Protein AF-A0A966DD20-F1 (afdb_monomer_lite)

Structure (mmCIF, N/CA/C/O backbone):
data_AF-A0A966DD20-F1
#
_entry.id   AF-A0A966DD20-F1
#
loop_
_atom_site.group_PDB
_atom_site.id
_atom_site.type_symbol
_atom_site.label_atom_id
_atom_site.label_alt_id
_atom_site.label_comp_id
_atom_site.label_asym_id
_atom_site.label_entity_id
_atom_site.label_seq_id
_atom_site.pdbx_PDB_ins_code
_atom_site.Cartn_x
_atom_site.Cartn_y
_atom_site.Cartn_z
_atom_site.occupancy
_atom_site.B_iso_or_equiv
_atom_site.auth_seq_id
_atom_site.auth_comp_id
_atom_site.auth_asym_id
_atom_site.auth_atom_id
_atom_site.pdbx_PDB_model_num
ATOM 1 N N . ASN A 1 1 ? 18.182 5.811 -1.243 1.00 36.06 1 ASN A N 1
ATOM 2 C CA . ASN A 1 1 ? 18.368 6.035 -2.691 1.00 36.06 1 ASN A CA 1
ATOM 3 C C . ASN A 1 1 ? 19.378 5.045 -3.233 1.00 36.06 1 ASN A C 1
ATOM 5 O O . ASN A 1 1 ? 20.561 5.340 -3.233 1.00 36.06 1 ASN A O 1
ATOM 9 N N . VAL A 1 2 ? 18.918 3.865 -3.652 1.00 40.56 2 VAL A N 1
ATOM 10 C CA . VAL A 1 2 ? 19.709 2.969 -4.505 1.00 40.56 2 VAL A CA 1
ATOM 11 C C . VAL A 1 2 ? 19.205 3.210 -5.921 1.00 40.56 2 VAL A C 1
ATOM 13 O O . VAL A 1 2 ? 18.285 2.556 -6.394 1.00 40.56 2 VAL A O 1
ATOM 16 N N . THR A 1 3 ? 19.716 4.255 -6.558 1.00 43.94 3 THR A N 1
ATOM 17 C CA . THR A 1 3 ? 19.565 4.425 -8.002 1.00 43.94 3 THR A CA 1
ATOM 18 C C . THR A 1 3 ? 20.611 3.534 -8.652 1.00 43.94 3 THR A C 1
ATOM 20 O O . THR A 1 3 ? 21.783 3.904 -8.696 1.00 43.94 3 THR A O 1
ATOM 23 N N . VAL A 1 4 ? 20.195 2.357 -9.124 1.00 48.97 4 VAL A N 1
ATOM 24 C CA . VAL A 1 4 ? 21.002 1.492 -9.996 1.00 48.97 4 VAL A CA 1
ATOM 25 C C . VAL A 1 4 ? 21.105 2.194 -11.350 1.00 48.97 4 VAL A C 1
ATOM 27 O O . VAL A 1 4 ? 20.378 1.892 -12.283 1.00 48.97 4 VAL A O 1
ATOM 30 N N . ASN A 1 5 ? 21.951 3.219 -11.424 1.00 53.22 5 ASN A N 1
ATOM 31 C CA . ASN A 1 5 ? 22.256 3.933 -12.667 1.00 53.22 5 ASN A CA 1
ATOM 32 C C . ASN A 1 5 ? 23.522 3.363 -13.334 1.00 53.22 5 ASN A C 1
ATOM 34 O O . ASN A 1 5 ? 24.033 3.905 -14.306 1.00 53.22 5 ASN A O 1
ATOM 38 N N . LYS A 1 6 ? 24.060 2.271 -12.773 1.00 53.72 6 LYS A N 1
ATOM 39 C CA . LYS A 1 6 ? 25.211 1.534 -13.283 1.00 53.72 6 LYS A CA 1
ATOM 40 C C . LYS A 1 6 ? 24.885 0.049 -13.275 1.00 53.72 6 LYS A C 1
ATOM 42 O O . LYS A 1 6 ? 25.165 -0.667 -12.322 1.00 53.72 6 LYS A O 1
ATOM 47 N N . SER A 1 7 ? 24.302 -0.387 -14.376 1.00 54.34 7 SER A N 1
ATOM 48 C CA . SER A 1 7 ? 24.312 -1.739 -14.931 1.00 54.34 7 SER A CA 1
ATOM 49 C C . SER A 1 7 ? 25.427 -2.691 -14.435 1.00 54.34 7 SER A C 1
ATOM 51 O O . SER A 1 7 ? 25.167 -3.843 -14.107 1.00 54.34 7 SER A O 1
ATOM 53 N N . HIS A 1 8 ? 26.664 -2.203 -14.297 1.00 55.75 8 HIS A N 1
ATOM 54 C CA . HIS A 1 8 ? 27.831 -2.986 -13.867 1.00 55.75 8 HIS A CA 1
ATOM 55 C C . HIS A 1 8 ? 27.872 -3.316 -12.353 1.00 55.75 8 HIS A C 1
ATOM 57 O O . HIS A 1 8 ? 28.684 -4.126 -11.908 1.00 55.75 8 HIS A O 1
ATOM 63 N N . GLU A 1 9 ? 27.021 -2.708 -11.522 1.00 63.50 9 GLU A N 1
ATOM 64 C CA . GLU A 1 9 ? 27.008 -2.937 -10.066 1.00 63.50 9 GLU A CA 1
ATOM 65 C C . GLU A 1 9 ? 26.018 -4.029 -9.634 1.00 63.50 9 GLU A C 1
ATOM 67 O O . GLU A 1 9 ? 26.025 -4.429 -8.471 1.00 63.50 9 GLU A O 1
ATOM 72 N N . ILE A 1 10 ? 25.206 -4.562 -10.558 1.00 59.91 10 ILE A N 1
ATOM 73 C CA . ILE A 1 10 ? 24.206 -5.608 -10.278 1.00 59.91 10 ILE A CA 1
ATOM 74 C C . ILE A 1 10 ? 24.871 -6.824 -9.618 1.00 59.91 10 ILE A C 1
ATOM 76 O O . ILE A 1 10 ? 24.367 -7.318 -8.612 1.00 59.91 10 ILE A O 1
ATOM 80 N N . SER A 1 11 ? 26.063 -7.207 -10.096 1.00 60.91 11 SER A N 1
ATOM 81 C CA . SER A 1 11 ? 26.890 -8.283 -9.531 1.00 60.91 11 SER A CA 1
ATOM 82 C C . SER A 1 11 ? 27.200 -8.105 -8.040 1.00 60.91 11 SER A C 1
ATOM 84 O O . SER A 1 11 ? 27.300 -9.097 -7.324 1.00 60.91 11 SER A O 1
ATOM 86 N N . ASN A 1 12 ? 27.353 -6.867 -7.560 1.00 66.06 12 ASN A N 1
ATOM 87 C CA . ASN A 1 12 ? 27.713 -6.583 -6.166 1.00 66.06 12 ASN A CA 1
ATOM 88 C C . ASN A 1 12 ? 26.508 -6.670 -5.217 1.00 66.06 12 ASN A C 1
ATOM 90 O O . ASN A 1 12 ? 26.690 -6.820 -4.010 1.00 66.06 12 ASN A O 1
ATOM 94 N N . PHE A 1 13 ? 25.285 -6.575 -5.750 1.00 69.00 13 PHE A N 1
ATOM 95 C CA . PHE A 1 13 ? 24.040 -6.622 -4.976 1.00 69.00 13 PHE A CA 1
ATOM 96 C C . PHE A 1 13 ? 23.303 -7.964 -5.094 1.00 69.00 13 PHE A C 1
ATOM 98 O O . PHE A 1 13 ? 22.402 -8.242 -4.301 1.00 69.00 13 PHE A O 1
ATOM 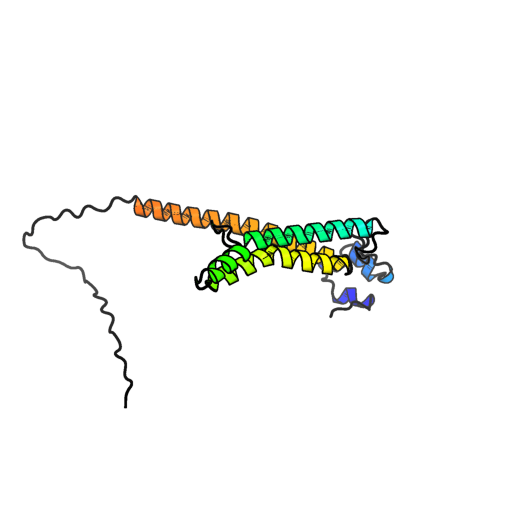105 N N . THR A 1 14 ? 23.679 -8.821 -6.047 1.00 67.81 14 THR A N 1
ATOM 106 C CA . THR A 1 14 ? 23.170 -10.194 -6.141 1.00 67.81 14 THR A CA 1
ATOM 107 C C . THR A 1 14 ? 23.902 -11.143 -5.201 1.00 67.81 14 THR A C 1
ATOM 109 O O . THR A 1 14 ? 25.108 -11.346 -5.306 1.00 67.81 14 THR A O 1
ATOM 112 N N . TYR A 1 15 ? 23.148 -11.820 -4.334 1.00 70.94 15 TYR A N 1
ATOM 113 C CA . TYR A 1 15 ? 23.639 -13.001 -3.622 1.00 70.94 15 TYR A CA 1
ATOM 114 C C . TYR A 1 15 ? 24.037 -14.101 -4.617 1.00 70.94 15 TYR A C 1
ATOM 116 O O . TYR A 1 15 ? 23.389 -14.249 -5.652 1.00 70.94 15 TYR A O 1
ATOM 124 N N . SER A 1 16 ? 25.045 -14.918 -4.291 1.00 69.38 16 SER A N 1
ATOM 125 C CA . SER A 1 16 ? 25.590 -15.942 -5.205 1.00 69.38 16 SER A CA 1
ATOM 126 C C . SER A 1 16 ? 24.526 -16.901 -5.757 1.00 69.38 16 SER A C 1
ATOM 128 O O . SER A 1 16 ? 24.546 -17.254 -6.931 1.00 69.38 16 SER A O 1
ATOM 130 N N . ILE A 1 17 ? 23.543 -17.266 -4.932 1.00 72.62 17 ILE A N 1
ATOM 131 C CA . ILE A 1 17 ? 22.415 -18.126 -5.315 1.00 72.62 17 ILE A CA 1
ATOM 132 C C . ILE A 1 17 ? 21.508 -17.424 -6.336 1.00 72.62 17 ILE A C 1
ATOM 134 O O . ILE A 1 17 ? 21.018 -18.052 -7.269 1.00 72.62 17 ILE A O 1
ATOM 138 N N . VAL A 1 18 ? 21.306 -16.115 -6.176 1.00 70.25 18 VAL A N 1
ATOM 139 C CA . VAL A 1 18 ? 20.445 -15.314 -7.052 1.00 70.25 18 VAL A CA 1
ATOM 140 C C . VAL A 1 18 ? 21.160 -14.970 -8.362 1.00 70.25 18 VAL A C 1
ATOM 142 O O . VAL A 1 18 ? 20.529 -14.970 -9.411 1.00 70.25 18 VAL A O 1
ATOM 145 N N . GLY A 1 19 ? 22.477 -14.748 -8.326 1.00 66.62 19 GLY A N 1
ATOM 146 C CA . GLY A 1 19 ? 23.297 -14.482 -9.515 1.00 66.62 19 GLY A CA 1
ATOM 147 C C . GLY A 1 19 ? 23.421 -15.674 -10.473 1.00 66.62 19 GLY A C 1
ATOM 148 O O . GLY A 1 19 ? 23.568 -15.476 -11.675 1.00 66.62 19 GLY A O 1
ATOM 149 N N . ASN A 1 20 ? 23.303 -16.905 -9.960 1.00 68.00 20 ASN A N 1
ATOM 150 C CA . ASN A 1 20 ? 23.370 -18.136 -10.757 1.00 68.00 20 ASN A CA 1
ATOM 151 C C . ASN A 1 20 ? 22.052 -18.502 -11.466 1.00 68.00 20 ASN A C 1
ATOM 153 O O . ASN A 1 20 ? 22.025 -19.445 -12.256 1.00 68.00 20 ASN A O 1
ATOM 157 N N . LEU A 1 21 ? 20.950 -17.791 -11.204 1.00 76.25 21 LEU A N 1
ATOM 158 C CA . LEU A 1 21 ? 19.725 -17.951 -11.989 1.00 76.25 21 LEU A CA 1
ATOM 159 C C . LEU A 1 21 ? 19.996 -17.504 -13.428 1.00 76.25 21 LEU A C 1
ATOM 161 O O . LEU A 1 21 ? 20.474 -16.390 -13.638 1.00 76.25 21 LEU A O 1
ATOM 165 N N . SER A 1 22 ? 19.639 -18.331 -14.417 1.00 67.31 22 SER A N 1
ATOM 166 C CA . SER A 1 22 ? 19.931 -18.075 -15.840 1.00 67.31 22 SER A CA 1
ATOM 167 C C . SER A 1 22 ? 19.525 -16.669 -16.283 1.00 67.31 22 SER A C 1
ATOM 169 O O . SER A 1 22 ? 20.311 -15.961 -16.901 1.00 67.31 22 SER A O 1
ATOM 171 N N . ARG A 1 23 ? 18.344 -16.205 -15.855 1.00 67.06 23 ARG A N 1
ATOM 172 C CA . ARG A 1 23 ? 17.846 -14.869 -16.196 1.00 67.06 23 ARG A CA 1
ATOM 173 C C . ARG A 1 23 ? 18.661 -13.732 -15.574 1.00 67.06 23 ARG A C 1
ATOM 175 O O . ARG A 1 23 ? 18.770 -12.673 -16.172 1.00 67.06 23 ARG A O 1
ATOM 182 N N . VAL A 1 24 ? 19.205 -13.933 -14.376 1.00 65.38 24 VAL A N 1
ATOM 183 C CA . VAL A 1 24 ? 19.992 -12.923 -13.652 1.00 65.38 24 VAL A CA 1
ATOM 184 C C . VAL A 1 24 ? 21.423 -12.885 -14.184 1.00 65.38 24 VAL A C 1
ATOM 186 O O . VAL A 1 24 ? 21.963 -11.802 -14.382 1.00 65.38 24 VAL A O 1
ATOM 189 N N . SER A 1 25 ? 22.006 -14.046 -14.495 1.00 64.31 25 SER A N 1
ATOM 190 C CA . SER A 1 25 ? 23.327 -14.147 -15.124 1.00 64.31 25 SER A CA 1
ATOM 191 C C . SER A 1 25 ? 23.363 -13.478 -16.504 1.00 64.31 25 SER A C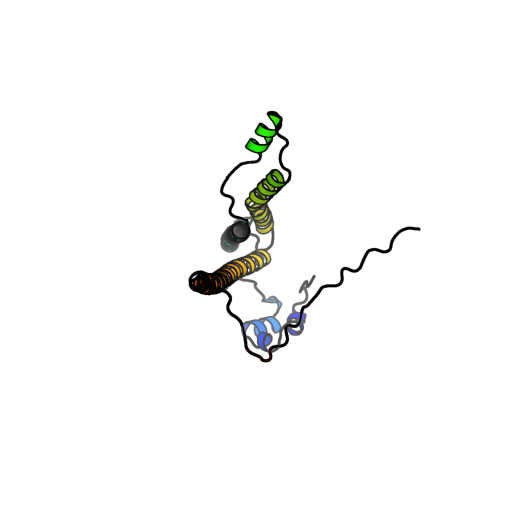 1
ATOM 193 O O . SER A 1 25 ? 24.308 -12.751 -16.798 1.00 64.31 25 SER A O 1
ATOM 195 N N . GLU A 1 26 ? 22.308 -13.639 -17.312 1.00 68.19 26 GLU A N 1
ATOM 196 C CA . GLU A 1 26 ? 22.151 -12.942 -18.600 1.00 68.19 26 GLU A CA 1
ATOM 197 C C . GLU A 1 26 ? 22.129 -11.414 -18.441 1.00 68.19 26 GLU A C 1
ATOM 199 O O . GLU A 1 26 ? 22.773 -10.708 -19.211 1.00 68.19 26 GLU A O 1
ATOM 204 N N . ILE A 1 27 ? 21.444 -10.899 -17.415 1.00 68.06 27 ILE A N 1
ATOM 205 C CA . ILE A 1 27 ? 21.372 -9.456 -17.127 1.00 68.06 27 ILE A CA 1
ATOM 206 C C . ILE A 1 27 ? 22.708 -8.928 -16.581 1.00 68.06 27 ILE A C 1
ATOM 208 O O . ILE A 1 27 ? 23.084 -7.797 -16.868 1.00 68.06 27 ILE A O 1
ATOM 212 N N . ILE A 1 28 ? 23.451 -9.731 -15.812 1.00 66.69 28 ILE A N 1
ATOM 213 C CA . ILE A 1 28 ? 24.803 -9.367 -15.351 1.00 66.69 28 ILE A CA 1
ATOM 214 C C . ILE A 1 28 ? 25.773 -9.274 -16.541 1.00 66.69 28 ILE A C 1
ATOM 216 O O . ILE A 1 28 ? 26.659 -8.423 -16.536 1.00 66.69 28 ILE A O 1
ATOM 220 N N . GLN A 1 29 ? 25.601 -10.129 -17.555 1.00 69.25 29 GLN A N 1
ATOM 221 C CA . GLN A 1 29 ? 26.434 -10.145 -18.761 1.00 69.25 29 GLN A CA 1
ATOM 222 C C . GLN A 1 29 ? 26.056 -9.038 -19.757 1.00 69.25 29 GLN A C 1
ATOM 224 O O . GLN A 1 29 ? 26.954 -8.397 -20.295 1.00 69.25 29 GLN A O 1
ATOM 229 N N . ASN A 1 30 ? 24.758 -8.772 -19.951 1.00 69.12 30 ASN A N 1
ATOM 230 C CA . ASN A 1 30 ? 24.231 -7.711 -20.818 1.00 69.12 30 ASN A CA 1
ATOM 231 C C . ASN A 1 30 ? 23.207 -6.844 -20.064 1.00 69.12 30 ASN A C 1
ATOM 233 O O . ASN A 1 30 ? 21.994 -7.039 -20.189 1.00 69.12 30 ASN A O 1
ATOM 237 N N . PRO A 1 31 ? 23.671 -5.858 -19.285 1.00 62.44 31 PRO A N 1
ATOM 238 C CA . PRO A 1 31 ? 22.784 -5.064 -18.442 1.00 62.44 31 PRO A CA 1
ATOM 239 C C . PRO A 1 31 ? 21.815 -4.149 -19.201 1.00 62.44 31 PRO A C 1
ATOM 241 O O . PRO A 1 31 ? 20.730 -3.854 -18.701 1.00 62.44 31 PRO A O 1
ATOM 244 N N . ASP A 1 32 ? 22.195 -3.706 -20.402 1.00 64.06 32 ASP A N 1
ATOM 245 C CA . ASP A 1 32 ? 21.398 -2.779 -21.218 1.00 64.06 32 ASP A CA 1
ATOM 246 C C . ASP A 1 32 ? 20.148 -3.445 -21.826 1.00 64.06 32 ASP A C 1
ATOM 248 O O . ASP A 1 32 ? 19.221 -2.759 -22.250 1.00 64.06 32 ASP A O 1
ATOM 252 N N . ASP A 1 33 ? 20.073 -4.781 -21.800 1.00 64.94 33 ASP A N 1
ATOM 253 C CA . ASP A 1 33 ? 18.914 -5.560 -22.254 1.00 64.94 33 ASP A CA 1
ATOM 254 C C . ASP A 1 33 ? 17.858 -5.780 -21.154 1.00 64.94 33 ASP A C 1
ATOM 256 O O . ASP A 1 33 ? 16.855 -6.482 -21.358 1.00 64.94 33 ASP A O 1
ATOM 260 N N . PHE A 1 34 ? 18.040 -5.186 -19.967 1.00 65.62 34 PHE A N 1
ATOM 261 C CA . PHE A 1 34 ? 17.076 -5.320 -18.882 1.00 65.62 34 PHE A CA 1
ATOM 262 C C . PHE A 1 34 ? 15.763 -4.591 -19.194 1.00 65.62 34 PHE A C 1
ATOM 264 O O . PHE A 1 34 ? 15.615 -3.385 -19.010 1.00 65.62 34 PHE A O 1
ATOM 271 N N . LYS A 1 35 ? 14.764 -5.368 -19.612 1.00 69.50 35 LYS A N 1
ATOM 272 C CA . LYS A 1 35 ? 13.385 -4.913 -19.802 1.00 69.50 35 LYS A CA 1
ATOM 273 C C . LYS A 1 35 ? 12.554 -5.341 -18.589 1.00 69.50 35 LYS A C 1
ATOM 275 O O . LYS A 1 35 ? 12.273 -6.536 -18.461 1.00 69.50 35 LYS A O 1
ATOM 280 N N . PRO A 1 36 ? 12.139 -4.423 -17.695 1.00 69.00 36 PRO A N 1
ATOM 281 C CA . PRO A 1 36 ? 11.341 -4.752 -16.513 1.00 69.00 36 PRO A CA 1
ATOM 282 C C . PRO A 1 36 ? 9.888 -5.040 -16.917 1.00 69.00 36 PRO A C 1
ATOM 284 O O . PRO A 1 36 ? 8.976 -4.257 -16.674 1.00 69.00 36 PRO A O 1
ATOM 287 N N . HIS A 1 37 ? 9.674 -6.171 -17.583 1.00 79.62 37 HIS A N 1
ATOM 288 C CA . HIS A 1 37 ? 8.354 -6.642 -17.975 1.00 79.62 37 HIS A CA 1
ATOM 289 C C . HIS A 1 37 ? 7.846 -7.663 -16.957 1.00 79.62 37 HIS A C 1
ATOM 291 O O . HIS A 1 37 ? 8.469 -8.696 -16.711 1.00 79.62 37 HIS A O 1
ATOM 297 N N . LEU A 1 38 ? 6.675 -7.404 -16.394 1.00 74.38 38 LEU A N 1
ATOM 298 C CA . LEU A 1 38 ? 5.919 -8.362 -15.611 1.00 74.38 38 LEU A CA 1
ATOM 299 C C . LEU A 1 38 ? 5.424 -9.484 -16.535 1.00 74.38 38 LEU A C 1
ATOM 301 O O . LEU A 1 38 ? 4.725 -9.239 -17.521 1.00 74.38 38 LEU A O 1
ATOM 305 N N . PHE A 1 39 ? 5.842 -10.715 -16.225 1.00 75.38 39 PHE A N 1
ATOM 306 C CA . PHE A 1 39 ? 5.572 -11.931 -17.005 1.00 75.38 39 PHE A CA 1
ATOM 307 C C . PHE A 1 39 ? 5.945 -11.834 -18.500 1.00 75.38 39 PHE A C 1
ATOM 309 O O . PHE A 1 39 ? 5.428 -12.593 -19.312 1.00 75.38 39 PHE A O 1
ATOM 316 N N . GLY A 1 40 ? 6.829 -10.900 -18.873 1.00 70.56 40 GLY A N 1
ATOM 317 C CA . GLY A 1 40 ? 7.226 -10.653 -20.265 1.00 70.56 40 GLY A CA 1
ATOM 318 C C . GLY A 1 40 ? 6.223 -9.853 -21.108 1.00 70.56 40 GLY A C 1
ATOM 319 O O . GLY A 1 40 ? 6.522 -9.574 -22.263 1.00 70.56 40 GLY A O 1
ATOM 320 N N . ILE A 1 41 ? 5.069 -9.464 -20.551 1.00 73.88 41 ILE A N 1
ATOM 321 C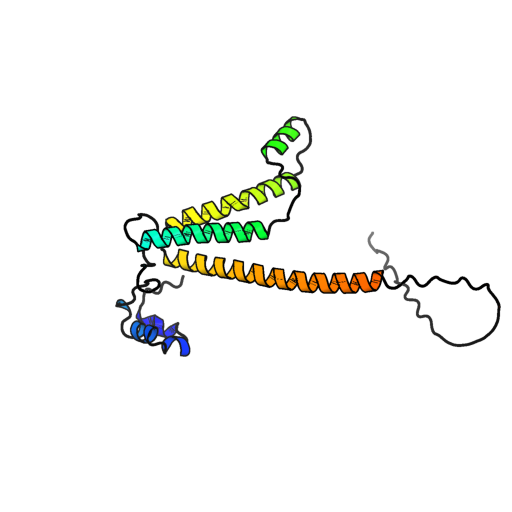 CA . ILE A 1 41 ? 3.956 -8.855 -21.307 1.00 73.88 41 ILE A CA 1
ATOM 322 C C . ILE A 1 41 ? 3.689 -7.406 -20.872 1.00 73.88 41 ILE A C 1
ATOM 324 O O . ILE A 1 41 ? 3.302 -6.580 -21.691 1.00 73.88 41 ILE A O 1
ATOM 328 N N . VAL A 1 42 ? 3.884 -7.085 -19.590 1.00 77.88 42 VAL A N 1
ATOM 329 C CA . VAL A 1 42 ? 3.475 -5.794 -19.010 1.00 77.88 42 VAL A CA 1
ATOM 330 C C . VAL A 1 42 ? 4.702 -4.992 -18.597 1.00 77.88 42 VAL A C 1
ATOM 332 O O . VAL A 1 42 ? 5.390 -5.377 -17.660 1.00 77.88 42 VAL A O 1
ATOM 335 N N . ASP A 1 43 ? 4.978 -3.870 -19.258 1.00 79.12 43 ASP A N 1
ATOM 336 C CA . ASP A 1 43 ? 6.107 -2.998 -18.905 1.00 79.12 43 ASP A CA 1
ATOM 337 C C . ASP A 1 43 ? 5.839 -2.257 -17.586 1.00 79.12 43 ASP A C 1
ATOM 339 O O . ASP A 1 43 ? 4.893 -1.474 -17.461 1.00 79.12 43 ASP A O 1
ATOM 343 N N . LEU A 1 44 ? 6.683 -2.513 -16.588 1.00 78.44 44 LEU A N 1
ATOM 344 C CA . LEU A 1 44 ? 6.616 -1.903 -15.262 1.00 78.44 44 LEU A CA 1
ATOM 345 C C . LEU A 1 44 ? 7.272 -0.511 -15.224 1.00 78.44 44 LEU A C 1
ATOM 347 O O . LEU A 1 44 ? 7.114 0.209 -14.235 1.00 78.44 44 LEU A O 1
ATOM 351 N N . THR A 1 45 ? 7.992 -0.107 -16.271 1.00 80.12 45 THR A N 1
ATOM 352 C CA . THR A 1 45 ? 8.531 1.258 -16.422 1.00 80.12 45 THR A CA 1
ATOM 353 C C . THR A 1 45 ? 7.443 2.248 -16.821 1.00 80.12 45 THR A C 1
ATOM 355 O O . THR A 1 45 ? 7.590 3.449 -16.615 1.00 80.12 45 THR A O 1
ATOM 358 N N . SER A 1 46 ? 6.329 1.766 -17.369 1.00 77.50 46 SER A N 1
ATOM 359 C CA . SER A 1 46 ? 5.208 2.616 -17.758 1.00 77.50 46 SER A CA 1
ATOM 360 C C . SER A 1 46 ? 4.404 3.091 -16.548 1.00 77.50 46 SER A C 1
ATOM 362 O O . SER A 1 46 ? 4.482 2.544 -15.445 1.00 77.50 46 SER A O 1
ATOM 364 N N . LYS A 1 47 ? 3.618 4.149 -16.752 1.00 82.50 47 LYS A N 1
ATOM 365 C CA . LYS A 1 47 ? 2.650 4.664 -15.775 1.00 82.50 47 LYS A CA 1
ATOM 366 C C . LYS A 1 47 ? 1.248 4.158 -16.112 1.00 82.50 47 LYS A C 1
ATOM 368 O O . LYS A 1 47 ? 0.979 3.765 -17.249 1.00 82.50 47 LYS A O 1
ATOM 373 N N . ALA A 1 48 ? 0.346 4.194 -15.133 1.00 76.25 48 ALA A N 1
ATOM 374 C CA . ALA A 1 48 ? -1.053 3.831 -15.361 1.00 76.25 48 ALA A CA 1
ATOM 375 C C . ALA A 1 48 ? -1.798 4.893 -16.190 1.00 76.25 48 ALA A C 1
ATOM 377 O O . ALA A 1 48 ? -2.695 4.548 -16.951 1.00 76.25 48 ALA A O 1
ATOM 378 N N . ILE A 1 49 ? -1.405 6.169 -16.083 1.00 80.38 49 ILE A N 1
ATOM 379 C CA . ILE A 1 49 ? -1.876 7.252 -16.958 1.00 80.38 49 ILE A CA 1
ATOM 380 C C . ILE A 1 49 ? -0.686 7.856 -17.720 1.00 80.38 49 ILE A C 1
ATOM 382 O O . ILE A 1 49 ? 0.338 8.153 -17.095 1.00 80.38 49 ILE A O 1
ATOM 386 N N . PRO A 1 50 ? -0.816 8.098 -19.039 1.00 75.94 50 PRO A N 1
ATOM 387 C CA . PRO A 1 50 ? -2.005 7.882 -19.878 1.00 75.94 50 PRO A CA 1
ATOM 388 C C . PRO A 1 50 ? -2.238 6.405 -20.254 1.00 75.94 50 PRO A C 1
ATOM 390 O O . PRO A 1 50 ? -1.292 5.646 -20.432 1.00 75.94 50 PRO A O 1
ATOM 393 N N . VAL A 1 51 ? -3.510 6.002 -20.389 1.00 76.75 51 VAL A N 1
ATOM 394 C CA . VAL A 1 51 ? -3.902 4.628 -20.762 1.00 76.75 51 VAL A CA 1
ATOM 395 C C . VAL A 1 51 ? -3.785 4.467 -22.278 1.00 76.75 51 VAL A C 1
ATOM 397 O O . VAL A 1 51 ? -4.755 4.659 -23.007 1.00 76.75 51 VAL A O 1
ATOM 400 N N . GLN A 1 52 ? -2.572 4.198 -22.751 1.00 77.69 52 GLN A N 1
ATOM 401 C CA . GLN A 1 52 ? -2.281 4.031 -24.182 1.00 77.69 52 GLN A CA 1
ATOM 402 C C . GLN A 1 52 ? -1.952 2.573 -24.513 1.00 77.69 52 GLN A C 1
ATOM 404 O O . GLN A 1 52 ? -2.429 2.048 -25.515 1.00 77.69 52 GLN A O 1
ATOM 409 N N . ASP A 1 53 ? -1.232 1.902 -23.612 1.00 82.00 53 ASP A N 1
ATOM 410 C CA . ASP A 1 53 ? -0.759 0.535 -23.805 1.00 82.00 53 ASP A CA 1
ATOM 411 C C . ASP A 1 53 ? -1.496 -0.472 -22.915 1.00 82.00 53 ASP A C 1
ATOM 413 O O . ASP A 1 53 ? -2.008 -0.143 -21.838 1.00 82.00 53 ASP A O 1
ATOM 417 N N . ILE A 1 54 ? -1.462 -1.748 -23.318 1.00 80.81 54 ILE A N 1
ATOM 418 C CA . ILE A 1 54 ? -1.941 -2.883 -22.506 1.00 80.81 54 ILE A CA 1
ATOM 419 C C . ILE A 1 54 ? -1.270 -2.869 -21.123 1.00 80.81 54 ILE A C 1
ATOM 421 O O . ILE A 1 54 ? -1.929 -3.103 -20.109 1.00 80.81 54 ILE A O 1
ATOM 425 N N . SER A 1 55 ? 0.018 -2.512 -21.067 1.00 81.88 55 SER A N 1
ATOM 426 C CA . SER A 1 55 ? 0.771 -2.336 -19.822 1.00 81.88 55 SER A CA 1
ATOM 427 C C . SER A 1 55 ? 0.103 -1.325 -18.886 1.00 81.88 55 SER A C 1
ATOM 429 O O . SER A 1 55 ? -0.125 -1.630 -17.718 1.00 81.88 55 SER A O 1
ATOM 431 N N . SER A 1 56 ? -0.292 -0.153 -19.391 1.00 82.31 56 SER A N 1
ATOM 432 C CA . SER A 1 56 ? -0.958 0.892 -18.601 1.00 82.31 56 SER A CA 1
ATOM 433 C C . SER A 1 56 ? -2.329 0.450 -18.084 1.00 82.31 56 SER A C 1
ATOM 435 O O . SER A 1 56 ? -2.675 0.753 -16.941 1.00 82.31 56 SER A O 1
ATOM 437 N N . VAL A 1 57 ? -3.081 -0.328 -18.874 1.00 85.50 57 VAL A N 1
ATOM 438 C CA . VAL A 1 57 ? -4.364 -0.916 -18.443 1.00 85.50 57 VAL A CA 1
ATOM 439 C C . VAL A 1 57 ? -4.155 -1.892 -17.285 1.00 85.50 57 VAL A C 1
ATOM 441 O O . VAL A 1 57 ? -4.845 -1.802 -16.266 1.00 85.50 57 VAL A O 1
ATOM 444 N N . VAL A 1 58 ? -3.184 -2.802 -17.401 1.00 85.75 58 VAL A N 1
ATOM 445 C CA . VAL A 1 58 ? -2.882 -3.767 -16.332 1.00 85.75 58 VAL A CA 1
ATOM 446 C C . VAL A 1 58 ? -2.388 -3.051 -15.074 1.00 85.75 58 VAL A C 1
ATOM 448 O O . VAL A 1 58 ? -2.824 -3.377 -13.970 1.00 85.75 58 VAL A O 1
ATOM 451 N N . LEU A 1 59 ? -1.544 -2.028 -15.216 1.00 86.25 59 LEU A N 1
ATOM 452 C CA . LEU A 1 59 ? -1.076 -1.217 -14.090 1.00 86.25 59 LEU A CA 1
ATOM 453 C C . LEU A 1 59 ? -2.212 -0.462 -13.391 1.00 86.25 59 LEU A C 1
ATOM 455 O O . LEU A 1 59 ? -2.215 -0.365 -12.163 1.00 86.25 59 LEU A O 1
ATOM 459 N N . MET A 1 60 ? -3.200 0.027 -14.142 1.00 87.38 60 MET A N 1
ATOM 460 C CA . MET A 1 60 ? -4.399 0.639 -13.572 1.00 87.38 60 MET A CA 1
ATOM 461 C C . MET A 1 60 ? -5.209 -0.378 -12.757 1.00 87.38 60 MET A C 1
ATOM 463 O O . MET A 1 60 ? -5.601 -0.080 -11.628 1.00 87.38 60 MET A O 1
ATOM 467 N N . LEU A 1 61 ? -5.401 -1.597 -13.273 1.00 89.69 61 LEU A N 1
ATOM 468 C CA . LEU A 1 61 ? -6.062 -2.675 -12.527 1.00 89.69 61 LEU A CA 1
ATOM 469 C C . LEU A 1 61 ? -5.305 -3.027 -11.239 1.00 89.69 61 LEU A C 1
ATOM 471 O O . LEU A 1 61 ? -5.928 -3.187 -10.191 1.00 89.69 61 LEU A O 1
ATOM 475 N N . ILE A 1 62 ? -3.971 -3.084 -11.290 1.00 88.31 62 ILE A N 1
ATOM 476 C CA . ILE A 1 62 ? -3.120 -3.323 -10.115 1.00 88.31 62 ILE A CA 1
ATOM 477 C C . ILE A 1 62 ? -3.272 -2.198 -9.083 1.00 88.31 62 ILE A C 1
ATOM 479 O O . ILE A 1 62 ? -3.356 -2.473 -7.884 1.00 88.31 62 ILE A O 1
ATOM 483 N N . ALA A 1 63 ? -3.335 -0.937 -9.517 1.00 87.88 63 ALA A N 1
ATOM 484 C CA . ALA A 1 63 ? -3.529 0.201 -8.620 1.00 87.88 63 ALA A CA 1
ATOM 485 C C . ALA A 1 63 ? -4.902 0.144 -7.927 1.00 87.88 63 ALA A C 1
ATOM 487 O O . ALA A 1 63 ? -4.982 0.313 -6.708 1.00 87.88 63 ALA A O 1
ATOM 488 N N . ILE A 1 64 ? -5.966 -0.172 -8.674 1.00 90.44 64 ILE A N 1
ATOM 489 C CA . ILE A 1 64 ? -7.313 -0.371 -8.117 1.00 90.44 64 ILE A CA 1
ATOM 490 C C . ILE A 1 64 ? -7.301 -1.531 -7.115 1.00 90.44 64 ILE A C 1
ATOM 492 O O . ILE A 1 64 ? -7.765 -1.380 -5.985 1.00 90.44 64 ILE A O 1
ATOM 496 N N . ALA A 1 65 ? -6.730 -2.676 -7.493 1.00 90.94 65 ALA A N 1
ATOM 497 C CA . ALA A 1 65 ? -6.657 -3.848 -6.627 1.00 90.94 65 ALA A CA 1
ATOM 498 C C . ALA A 1 65 ? -5.869 -3.558 -5.339 1.00 90.94 65 ALA A C 1
ATOM 500 O O . ALA A 1 65 ? -6.295 -3.949 -4.255 1.00 90.94 65 ALA A O 1
ATOM 501 N N . SER A 1 66 ? -4.768 -2.810 -5.430 1.00 87.94 66 SER A N 1
ATOM 502 C CA . SER A 1 66 ? -3.972 -2.389 -4.270 1.00 87.94 66 SER A CA 1
ATOM 503 C C . SER A 1 66 ? -4.770 -1.512 -3.312 1.00 87.94 66 SER A C 1
ATOM 505 O O . SER A 1 66 ? -4.734 -1.734 -2.102 1.00 87.94 66 SER A O 1
ATOM 507 N N . ALA A 1 67 ? -5.516 -0.541 -3.843 1.00 88.50 67 ALA A N 1
ATOM 508 C CA . ALA A 1 67 ? -6.371 0.325 -3.041 1.00 88.50 67 ALA A CA 1
ATOM 509 C C . ALA A 1 67 ? -7.488 -0.471 -2.346 1.00 88.50 67 ALA A C 1
ATOM 511 O O . ALA A 1 67 ? -7.768 -0.239 -1.171 1.00 88.50 67 ALA A O 1
ATOM 512 N N . LEU A 1 68 ? -8.077 -1.459 -3.029 1.00 90.81 68 LEU A N 1
ATOM 513 C CA . LEU A 1 68 ? -9.078 -2.354 -2.442 1.00 90.81 68 LEU A CA 1
ATOM 514 C C . LEU A 1 68 ? -8.494 -3.247 -1.342 1.00 90.81 68 LEU A C 1
ATOM 516 O O . LEU A 1 68 ? -9.112 -3.391 -0.287 1.00 90.81 68 LEU A O 1
ATOM 520 N N . LEU A 1 69 ? -7.304 -3.816 -1.554 1.00 89.19 69 LEU A N 1
ATOM 521 C CA . LEU A 1 69 ? -6.607 -4.610 -0.538 1.00 89.19 69 LEU A CA 1
ATOM 522 C C . LEU A 1 69 ? -6.285 -3.755 0.694 1.00 89.19 69 LEU A C 1
ATOM 524 O O . LEU A 1 69 ? -6.560 -4.177 1.813 1.00 89.19 69 LEU A O 1
ATOM 528 N N . MET A 1 70 ? -5.785 -2.535 0.493 1.00 87.88 70 MET A N 1
ATOM 529 C CA . MET A 1 70 ? -5.508 -1.584 1.573 1.00 87.88 70 MET A CA 1
ATOM 530 C C . MET A 1 70 ? -6.780 -1.180 2.326 1.00 87.88 70 MET A C 1
ATOM 532 O O . MET A 1 70 ? -6.803 -1.121 3.555 1.00 87.88 70 MET A O 1
ATOM 536 N N . TRP A 1 71 ? -7.869 -0.919 1.603 1.00 89.56 71 TRP A N 1
ATOM 537 C CA . TRP A 1 71 ? -9.167 -0.655 2.218 1.00 89.56 71 TRP A CA 1
ATOM 538 C C . TRP A 1 71 ? -9.623 -1.841 3.076 1.00 89.56 71 TRP A C 1
ATOM 540 O O . TRP A 1 71 ? -10.091 -1.654 4.200 1.00 89.56 71 TRP A O 1
ATOM 550 N N . TYR A 1 72 ? -9.436 -3.066 2.579 1.00 89.19 72 TYR A N 1
ATOM 551 C CA . TYR A 1 72 ? -9.796 -4.291 3.284 1.00 89.19 72 TYR A CA 1
ATOM 552 C C . TYR A 1 72 ? -8.959 -4.524 4.553 1.00 89.19 72 TYR A C 1
ATOM 554 O O . TYR A 1 72 ? -9.522 -4.865 5.597 1.00 89.19 72 TYR A O 1
ATOM 562 N N . THR A 1 73 ? -7.641 -4.312 4.512 1.00 85.31 73 THR A N 1
ATOM 563 C CA . THR A 1 73 ? -6.781 -4.418 5.707 1.00 85.31 73 THR A CA 1
ATOM 564 C C . THR A 1 73 ? -7.121 -3.340 6.729 1.00 85.31 73 THR A C 1
ATOM 566 O O . THR A 1 73 ? -7.293 -3.647 7.908 1.00 85.31 73 THR A O 1
ATOM 569 N N . THR A 1 74 ? -7.315 -2.096 6.284 1.00 84.94 74 THR A N 1
ATOM 570 C CA . THR A 1 74 ? -7.663 -0.976 7.171 1.00 84.94 74 THR A CA 1
ATOM 571 C C . THR A 1 74 ? -9.009 -1.224 7.854 1.00 84.94 74 THR A C 1
ATOM 573 O O . THR A 1 74 ? -9.132 -1.067 9.067 1.00 84.94 74 THR A O 1
ATOM 576 N N . LYS A 1 75 ? -10.009 -1.712 7.108 1.00 84.25 75 LYS A N 1
ATOM 577 C CA . LYS A 1 75 ? -11.328 -2.047 7.659 1.00 84.25 75 LYS A CA 1
ATOM 578 C C . LYS A 1 75 ? -11.274 -3.184 8.684 1.00 84.25 75 LYS A C 1
ATOM 580 O O . LYS A 1 75 ? -12.021 -3.138 9.655 1.00 84.25 75 LYS A O 1
ATOM 585 N N . GLN A 1 76 ? -10.411 -4.184 8.493 1.00 82.25 76 GLN A N 1
ATOM 586 C CA . GLN A 1 76 ? -10.238 -5.274 9.464 1.00 82.25 76 GLN A CA 1
ATOM 587 C C . GLN A 1 76 ? -9.579 -4.824 10.772 1.00 82.25 76 GLN A C 1
ATOM 589 O O . GLN A 1 76 ? -9.862 -5.403 11.814 1.00 82.25 76 GLN A O 1
ATOM 594 N N . GLN A 1 77 ? -8.709 -3.812 10.734 1.00 79.81 77 GLN A N 1
ATOM 595 C CA . GLN A 1 77 ? -8.030 -3.307 11.933 1.00 79.81 77 GLN A CA 1
ATOM 596 C C . GLN A 1 77 ? -8.929 -2.421 12.803 1.00 79.81 77 GLN A C 1
ATOM 598 O O . GLN A 1 77 ? -8.577 -2.122 13.943 1.00 79.81 77 GLN A O 1
ATOM 603 N N . GLN A 1 78 ? -10.082 -1.985 12.288 1.00 79.75 78 GLN A N 1
ATOM 604 C CA . GLN A 1 78 ? -10.967 -1.108 13.037 1.00 79.75 78 GLN A CA 1
ATOM 605 C C . GLN A 1 78 ? -11.888 -1.866 13.999 1.00 79.75 78 GLN A C 1
ATOM 607 O O . GLN A 1 78 ? -12.442 -2.910 13.642 1.00 79.75 78 GLN A O 1
ATOM 612 N N . PRO A 1 79 ? -12.124 -1.316 15.204 1.00 72.75 79 PRO A N 1
ATOM 613 C CA . PRO A 1 79 ? -13.089 -1.880 16.134 1.00 72.75 79 PRO A CA 1
ATOM 614 C C . PRO A 1 79 ? -14.496 -1.873 15.520 1.00 72.75 79 PRO A C 1
ATOM 616 O O . PRO A 1 79 ? -14.960 -0.861 14.988 1.00 72.75 79 PRO A O 1
ATOM 619 N N . LYS A 1 80 ? -15.192 -3.013 15.608 1.00 66.38 80 LYS A N 1
ATOM 620 C CA . LYS A 1 80 ? -16.596 -3.140 15.195 1.00 66.38 80 LYS A CA 1
ATOM 621 C C . LYS A 1 80 ? -17.469 -2.392 16.205 1.00 66.38 80 LYS A C 1
ATOM 623 O O . LYS A 1 80 ? -17.620 -2.846 17.332 1.00 66.38 80 LYS A O 1
ATOM 628 N N . GLN A 1 81 ? -18.023 -1.251 15.809 1.00 63.62 81 GLN A N 1
ATOM 629 C CA . GLN A 1 81 ? -18.980 -0.492 16.620 1.00 63.62 81 GLN A CA 1
ATOM 630 C C . GLN A 1 81 ? -20.405 -0.746 16.121 1.00 63.62 81 GLN A C 1
ATOM 632 O O . GLN A 1 81 ? -20.654 -0.725 14.915 1.00 63.62 81 GLN A O 1
ATOM 637 N N . GLU A 1 82 ? -21.343 -0.957 17.045 1.00 58.88 82 GLU A N 1
ATOM 638 C CA . GLU A 1 82 ? -22.745 -1.272 16.727 1.00 58.88 82 GLU A CA 1
ATOM 639 C C . GLU A 1 82 ? -23.553 -0.066 16.219 1.00 58.88 82 GLU A C 1
ATOM 641 O O . GLU A 1 82 ? -24.614 -0.245 15.623 1.00 58.88 82 GLU A O 1
ATOM 646 N N . LYS A 1 83 ? -23.072 1.171 16.411 1.00 59.69 83 LYS A N 1
ATOM 647 C CA . LYS A 1 83 ? -23.789 2.388 15.998 1.00 59.69 83 LYS A CA 1
ATOM 648 C C . LYS A 1 83 ? -23.043 3.142 14.901 1.00 59.69 83 LYS A C 1
ATOM 650 O O . LYS A 1 83 ? -21.992 3.738 15.122 1.00 59.69 83 LYS A O 1
ATOM 655 N N . SER A 1 84 ? -23.629 3.172 13.708 1.00 62.31 84 SER A N 1
ATOM 656 C CA . SER A 1 84 ? -23.127 3.884 12.528 1.00 62.31 84 SER A CA 1
ATOM 657 C C . SER A 1 84 ? -23.413 5.394 12.563 1.00 62.31 84 SER A C 1
ATOM 659 O O . SER A 1 84 ? -23.832 5.955 11.553 1.00 62.31 84 SER A O 1
ATOM 661 N N . ARG A 1 85 ? -23.201 6.068 13.700 1.00 73.38 85 ARG A N 1
ATOM 662 C CA . ARG A 1 85 ? -23.348 7.534 13.779 1.00 73.38 85 ARG A CA 1
ATOM 663 C C . ARG A 1 85 ? -22.325 8.239 12.885 1.00 73.38 85 ARG A C 1
ATOM 665 O O . ARG A 1 85 ? -21.206 7.736 12.701 1.00 73.38 85 ARG A O 1
ATOM 672 N N . GLY A 1 86 ? -22.716 9.350 12.264 1.00 80.62 86 GLY A N 1
ATOM 673 C CA . GLY A 1 86 ? -21.866 10.173 11.395 1.00 80.62 86 GLY A CA 1
ATOM 674 C C . GLY A 1 86 ? -21.506 11.530 12.007 1.00 80.62 86 GLY A C 1
ATOM 675 O O . GLY A 1 86 ? -22.129 11.972 12.964 1.00 80.62 86 GLY A O 1
ATOM 676 N N . LEU A 1 87 ? -20.527 12.234 11.413 1.00 79.44 87 LEU A N 1
ATOM 677 C CA . LEU A 1 87 ? -20.137 13.591 11.851 1.00 79.44 87 LEU A CA 1
ATOM 678 C C . LEU A 1 87 ? -21.311 14.575 11.789 1.00 79.44 87 LEU A C 1
ATOM 680 O O . LEU A 1 87 ? -21.379 15.502 12.588 1.00 79.44 87 LEU A O 1
ATOM 684 N N . ARG A 1 88 ? -22.235 14.358 10.843 1.00 85.38 88 ARG A N 1
ATOM 685 C CA . ARG A 1 88 ? -23.465 15.146 10.701 1.00 85.38 88 ARG A CA 1
ATOM 686 C C . ARG A 1 88 ? -24.348 15.039 11.941 1.00 85.38 88 ARG A C 1
ATOM 688 O O . ARG A 1 88 ? -24.796 16.063 12.437 1.00 85.38 88 ARG A O 1
ATOM 695 N N . ASP A 1 89 ? -24.522 13.827 12.458 1.00 85.06 89 ASP A N 1
ATOM 696 C CA . ASP A 1 89 ? -25.360 13.570 13.631 1.00 85.06 89 ASP A CA 1
ATOM 697 C C . ASP A 1 89 ? -24.724 14.174 14.891 1.00 85.06 89 ASP A C 1
ATOM 699 O O . ASP A 1 89 ? -25.405 14.809 15.689 1.00 85.06 89 ASP A O 1
ATOM 703 N N . VAL A 1 90 ? -23.395 14.063 15.029 1.00 82.62 90 VAL A N 1
ATOM 704 C CA . VAL A 1 90 ? -22.645 14.671 16.145 1.00 82.62 90 VAL A CA 1
ATOM 705 C C . VAL A 1 90 ? -22.716 16.199 16.109 1.00 82.62 90 VAL A C 1
ATOM 707 O O . VAL A 1 90 ? -22.912 16.829 17.144 1.00 82.62 90 VAL A O 1
ATOM 710 N N . MET A 1 91 ? -22.597 16.817 14.930 1.00 81.81 91 MET A N 1
ATOM 711 C CA . MET A 1 91 ? -22.750 18.271 14.784 1.00 81.81 91 MET A CA 1
ATOM 712 C C . MET A 1 91 ? -24.179 18.743 15.064 1.00 81.81 91 MET A C 1
ATOM 714 O O . MET A 1 91 ? -24.360 19.814 15.641 1.00 81.81 91 MET A O 1
ATOM 718 N N . GLN A 1 92 ? -25.185 17.957 14.679 1.00 84.50 92 GLN A N 1
ATOM 719 C CA . GLN A 1 92 ? -26.579 18.264 14.980 1.00 84.50 92 GLN A CA 1
ATOM 720 C C . GLN A 1 92 ? -26.839 18.206 16.491 1.00 84.50 92 GLN A C 1
ATOM 722 O O . GLN A 1 92 ? -27.390 19.150 17.049 1.00 84.50 92 GLN A O 1
ATOM 727 N N . GLU A 1 93 ? -26.351 17.177 17.182 1.00 80.81 93 GLU A N 1
ATOM 728 C CA . GLU A 1 93 ? -26.464 17.080 18.643 1.00 80.81 93 GLU A CA 1
ATOM 729 C C . GLU A 1 93 ? -25.663 18.168 19.377 1.00 80.81 93 GLU A C 1
ATOM 731 O O . GLU A 1 93 ? -26.123 18.687 20.397 1.00 80.81 93 GLU A O 1
ATOM 736 N N . ALA A 1 94 ? -24.523 18.589 18.823 1.00 81.56 94 ALA A N 1
ATOM 737 C CA . ALA A 1 94 ? -23.780 19.745 19.319 1.00 81.56 94 ALA A CA 1
ATOM 738 C C . ALA A 1 94 ? -24.569 21.057 19.182 1.00 81.56 94 ALA A C 1
ATOM 740 O O . ALA A 1 94 ? -24.514 21.905 20.072 1.00 81.56 94 ALA A O 1
ATOM 741 N N . SER A 1 95 ? -25.351 21.213 18.107 1.00 80.06 95 SER A N 1
ATOM 742 C CA . SER A 1 95 ? -26.244 22.370 17.930 1.00 80.06 95 SER A CA 1
ATOM 743 C C . SER A 1 95 ? -27.444 22.361 18.885 1.00 80.06 95 SER A C 1
ATOM 745 O O . SER A 1 95 ? -27.957 23.420 19.236 1.00 80.06 95 SER A O 1
ATOM 747 N N . GLU A 1 96 ? -27.841 21.179 19.365 1.00 84.00 96 GLU A N 1
ATOM 748 C CA . GLU A 1 96 ? -28.864 20.985 20.403 1.00 84.00 96 GLU A CA 1
ATOM 749 C C . GLU A 1 96 ? -28.313 21.195 21.830 1.00 84.00 96 GLU A C 1
ATOM 751 O O . GLU A 1 96 ? -29.051 21.063 22.806 1.00 84.00 96 GLU A O 1
ATOM 756 N N . GLY A 1 97 ? -27.027 21.545 21.969 1.00 74.56 97 GLY A N 1
ATOM 757 C CA . GLY A 1 97 ? -26.390 21.867 23.247 1.00 74.56 97 GLY A CA 1
ATOM 758 C C . GLY A 1 97 ? -25.774 20.676 23.985 1.00 74.56 97 GLY A C 1
ATOM 759 O O . GLY A 1 97 ? -25.367 20.831 25.137 1.00 74.56 97 GLY A O 1
ATOM 760 N N . LYS A 1 98 ? -25.677 19.495 23.360 1.00 78.81 98 LYS A N 1
ATOM 761 C CA . LYS A 1 98 ? -24.893 18.377 23.908 1.00 78.81 98 LYS A CA 1
ATOM 762 C C . LYS A 1 98 ? -23.422 18.581 23.567 1.00 78.81 98 LYS A C 1
ATOM 764 O O . LYS A 1 98 ? -23.084 18.773 22.406 1.00 78.81 98 LYS A O 1
ATOM 769 N N . GLU A 1 99 ? -22.531 18.512 24.549 1.00 73.75 99 GLU A N 1
ATOM 770 C CA . GLU A 1 99 ? -21.097 18.583 24.266 1.00 73.75 99 GLU A CA 1
ATOM 771 C C . GLU A 1 99 ? -20.675 17.368 23.422 1.00 73.75 99 GLU A C 1
ATOM 773 O O . GLU A 1 99 ? -20.891 16.229 23.850 1.00 73.75 99 GLU A O 1
ATOM 778 N N . PRO A 1 100 ? -20.111 17.573 22.218 1.00 72.50 100 PRO A N 1
ATOM 779 C CA . PRO A 1 100 ? -19.681 16.459 21.394 1.00 72.50 100 PRO A CA 1
ATOM 780 C C . PRO A 1 100 ? -18.476 15.776 22.046 1.00 72.50 100 PRO A C 1
ATOM 782 O O . PRO A 1 100 ? -17.454 16.409 22.319 1.00 72.50 100 PRO A O 1
ATOM 785 N N . ASP A 1 101 ? -18.593 14.469 22.280 1.00 80.75 101 ASP A N 1
ATOM 786 C CA . ASP A 1 101 ? -17.511 13.671 22.847 1.00 80.75 101 ASP A CA 1
ATOM 787 C C . ASP A 1 101 ? -16.332 13.632 21.858 1.00 80.75 101 ASP A C 1
ATOM 789 O O . ASP A 1 101 ? -16.456 13.183 20.714 1.00 80.75 101 ASP A O 1
ATOM 793 N N . GLN A 1 102 ? -15.158 14.099 22.294 1.00 79.44 102 GLN A N 1
ATOM 794 C CA . GLN A 1 102 ? -13.941 14.059 21.478 1.00 79.44 102 GLN A CA 1
ATOM 795 C C . GLN A 1 102 ? -13.586 12.628 21.053 1.00 79.44 102 GLN A C 1
ATOM 797 O O . GLN A 1 102 ? -13.031 12.430 19.966 1.00 79.44 102 GLN A O 1
ATOM 802 N N . ALA A 1 103 ? -13.930 11.626 21.868 1.00 81.06 103 ALA A N 1
ATOM 803 C CA . ALA A 1 103 ? -13.754 10.227 21.506 1.00 81.06 103 ALA A CA 1
ATOM 804 C C . ALA A 1 103 ? -14.674 9.827 20.340 1.00 81.06 103 ALA A C 1
ATOM 806 O O . ALA A 1 103 ? -14.228 9.113 19.440 1.00 81.06 103 ALA A O 1
ATOM 807 N N . GLU A 1 104 ? -15.913 10.327 20.300 1.00 79.06 104 GLU A N 1
ATOM 808 C CA . GLU A 1 104 ? -16.860 10.075 19.206 1.00 79.06 104 GLU A CA 1
ATOM 809 C C . GLU A 1 104 ? -16.382 10.740 17.906 1.00 79.06 104 GLU A C 1
ATOM 811 O O . GLU A 1 104 ? -16.323 10.086 16.861 1.00 79.06 104 GLU A O 1
ATOM 816 N N . ILE A 1 105 ? -15.915 11.994 17.968 1.00 84.00 105 ILE A N 1
ATOM 817 C CA . ILE A 1 105 ? -15.334 12.688 16.803 1.00 84.00 105 ILE A CA 1
ATOM 818 C C . ILE A 1 105 ? -14.110 11.930 16.269 1.00 84.00 105 ILE A C 1
ATOM 820 O O . ILE A 1 105 ? -14.026 11.658 15.068 1.00 84.00 105 ILE A O 1
ATOM 824 N N . SER A 1 106 ? -13.176 11.556 17.145 1.00 85.00 106 SER A N 1
ATOM 825 C CA . SER A 1 106 ? -11.953 10.836 16.765 1.00 85.00 106 SER A CA 1
ATOM 826 C C . SER A 1 106 ? -12.259 9.493 16.091 1.00 85.00 106 SER A C 1
ATOM 828 O O . SER A 1 106 ? -11.674 9.156 15.058 1.00 85.00 106 SER A O 1
ATOM 830 N N . GLN A 1 107 ? -13.242 8.751 16.609 1.00 83.56 107 GLN A N 1
ATOM 831 C CA . GLN A 1 107 ? -13.676 7.483 16.022 1.00 83.56 107 GLN A CA 1
ATOM 832 C C . GLN A 1 107 ? -14.305 7.664 14.639 1.00 83.56 107 GLN A C 1
ATOM 834 O O . GLN A 1 107 ? -14.009 6.891 13.722 1.00 83.56 107 GLN A O 1
ATOM 839 N N . ILE A 1 108 ? -15.143 8.686 14.452 1.00 84.38 108 ILE A N 1
ATOM 840 C CA . ILE A 1 108 ?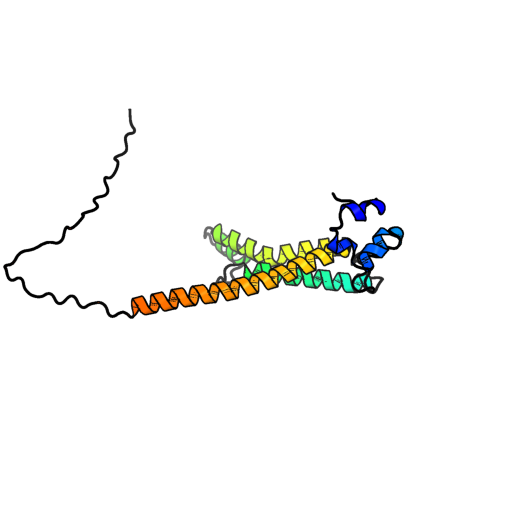 -15.766 8.930 13.148 1.00 84.38 108 ILE A CA 1
ATOM 841 C C . ILE A 1 108 ? -14.717 9.365 12.118 1.00 84.38 108 ILE A C 1
ATOM 843 O O . ILE A 1 108 ? -14.731 8.865 10.988 1.00 84.38 108 ILE A O 1
ATOM 847 N N . VAL A 1 109 ? -13.779 10.236 12.502 1.00 85.00 109 VAL A N 1
ATOM 848 C CA . VAL A 1 109 ? -12.663 10.646 11.636 1.00 85.00 109 VAL A CA 1
ATOM 849 C C . VAL A 1 109 ? -11.796 9.440 11.266 1.00 85.00 109 VAL A C 1
ATOM 851 O O . VAL A 1 109 ? -11.489 9.245 10.089 1.00 85.00 109 VAL A O 1
ATOM 854 N N . SER A 1 110 ? -11.475 8.575 12.233 1.00 85.25 110 SER A N 1
ATOM 855 C CA . SER A 1 110 ? -10.751 7.323 11.985 1.00 85.25 110 SER A CA 1
ATOM 856 C C . SER A 1 110 ? -11.491 6.424 10.986 1.00 85.25 110 SER A C 1
ATOM 858 O O . SER A 1 110 ? -10.896 5.910 10.039 1.00 85.25 110 SER A O 1
ATOM 860 N N . ARG A 1 111 ? -12.819 6.288 11.098 1.00 83.50 111 ARG A N 1
ATOM 861 C CA . ARG A 1 111 ? -13.635 5.529 10.133 1.00 83.50 111 ARG A CA 1
ATOM 862 C C . ARG A 1 111 ? -13.600 6.135 8.733 1.00 83.50 111 ARG A C 1
ATOM 864 O O . ARG A 1 111 ? -13.557 5.400 7.749 1.00 83.50 111 ARG A O 1
ATOM 871 N N . GLN A 1 112 ? -13.621 7.460 8.626 1.00 85.50 112 GLN A N 1
ATOM 872 C CA . GLN A 1 112 ? -13.532 8.150 7.339 1.00 85.50 112 GLN A CA 1
ATOM 873 C C . GLN A 1 112 ? -12.152 7.966 6.693 1.00 85.50 112 GLN A C 1
ATOM 875 O O . GLN A 1 112 ? -12.048 7.839 5.468 1.00 85.50 112 GLN A O 1
ATOM 880 N N . MET A 1 113 ? -11.109 7.845 7.517 1.00 86.12 113 MET A N 1
ATOM 881 C CA . MET A 1 113 ? -9.752 7.559 7.066 1.00 86.12 113 MET A CA 1
ATOM 882 C C . MET A 1 113 ? -9.647 6.228 6.308 1.00 86.12 113 MET A C 1
ATOM 884 O O . MET A 1 113 ? -8.845 6.134 5.380 1.00 86.12 113 MET A O 1
ATOM 888 N N . ASN A 1 114 ? -10.518 5.249 6.599 1.00 86.25 114 ASN A N 1
ATOM 889 C CA . ASN A 1 114 ? -10.586 4.000 5.831 1.00 86.25 114 ASN A CA 1
ATOM 890 C C . ASN A 1 114 ? -10.805 4.222 4.346 1.00 86.25 114 ASN A C 1
ATOM 892 O O . ASN A 1 114 ? -10.391 3.383 3.563 1.00 86.25 114 ASN A O 1
ATOM 896 N N . PHE A 1 115 ? -11.509 5.280 3.952 1.00 87.06 115 PHE A N 1
ATOM 897 C CA . PHE A 1 115 ? -11.779 5.562 2.546 1.00 87.06 115 PHE A CA 1
ATOM 898 C C . PHE A 1 115 ? -10.817 6.609 1.985 1.00 87.06 115 PHE A C 1
ATOM 900 O O . PHE A 1 115 ? -10.344 6.470 0.859 1.00 87.06 115 PHE A O 1
ATOM 907 N N . ILE A 1 116 ? -10.478 7.624 2.787 1.00 90.81 116 ILE A N 1
ATOM 908 C CA . ILE A 1 116 ? -9.576 8.700 2.363 1.00 90.81 116 ILE A CA 1
ATOM 909 C C . ILE A 1 116 ? -8.175 8.153 2.063 1.00 90.81 116 ILE A C 1
ATOM 911 O O . ILE A 1 116 ? -7.623 8.456 1.008 1.00 90.81 116 ILE A O 1
ATOM 915 N N . MET A 1 117 ? -7.605 7.321 2.941 1.00 90.12 117 MET A N 1
ATOM 916 C CA . MET A 1 117 ? -6.236 6.822 2.755 1.00 90.12 117 MET A CA 1
ATOM 917 C C . MET A 1 117 ? -6.078 5.964 1.494 1.00 90.12 117 MET A C 1
ATOM 919 O O . MET A 1 117 ? -5.180 6.256 0.699 1.00 90.12 117 MET A O 1
ATOM 923 N N . PRO A 1 118 ? -6.940 4.960 1.233 1.00 90.00 118 PRO A N 1
ATOM 924 C CA . PRO A 1 118 ? -6.849 4.188 -0.001 1.00 90.00 118 PRO A CA 1
ATOM 925 C C . PRO A 1 118 ? -7.048 5.034 -1.256 1.00 90.00 118 PRO A C 1
ATOM 927 O O . PRO A 1 118 ? -6.360 4.802 -2.247 1.00 90.00 118 PRO A O 1
ATOM 930 N N . LEU A 1 119 ? -7.928 6.040 -1.214 1.00 93.06 119 LEU A N 1
ATOM 931 C CA . LEU A 1 119 ? -8.140 6.950 -2.340 1.00 93.06 119 LEU A CA 1
ATOM 932 C C . LEU A 1 119 ? -6.890 7.788 -2.641 1.00 93.06 119 LEU A C 1
ATOM 934 O O . LEU A 1 119 ? -6.488 7.912 -3.796 1.00 93.06 119 LEU A O 1
ATOM 938 N N . MET A 1 120 ? -6.249 8.334 -1.607 1.00 92.62 120 MET A N 1
ATOM 939 C CA . MET A 1 120 ? -5.031 9.133 -1.763 1.00 92.62 120 MET A CA 1
ATOM 940 C C . MET A 1 120 ? -3.875 8.306 -2.329 1.00 92.62 120 MET A C 1
ATOM 942 O O . MET A 1 120 ? -3.169 8.752 -3.238 1.00 92.62 120 MET A O 1
ATOM 946 N N . ILE A 1 121 ? -3.702 7.082 -1.827 1.00 89.56 121 ILE A N 1
ATOM 947 C CA . ILE A 1 121 ? -2.695 6.144 -2.335 1.00 89.56 121 ILE A CA 1
ATOM 948 C C . ILE A 1 121 ? -2.998 5.772 -3.788 1.00 89.56 121 ILE A C 1
ATOM 950 O O . ILE A 1 121 ? -2.092 5.807 -4.616 1.00 89.56 121 ILE A O 1
ATOM 954 N N . PHE A 1 122 ? -4.260 5.491 -4.119 1.00 91.38 122 PHE A N 1
ATOM 955 C CA . PHE A 1 122 ? -4.684 5.195 -5.486 1.00 91.38 122 PHE A CA 1
ATOM 956 C C . PHE A 1 122 ? -4.330 6.329 -6.456 1.00 91.38 122 PHE A C 1
ATOM 958 O O . PHE A 1 122 ? -3.646 6.099 -7.455 1.00 91.38 122 PHE A O 1
ATOM 965 N N . MET A 1 123 ? -4.708 7.567 -6.126 1.00 91.12 123 MET A N 1
ATOM 966 C CA . MET A 1 123 ? -4.387 8.748 -6.937 1.00 91.12 123 MET A CA 1
ATOM 967 C C . MET A 1 123 ? -2.879 8.944 -7.100 1.00 91.12 123 MET A C 1
ATOM 969 O O . MET A 1 123 ? -2.410 9.310 -8.178 1.00 91.12 123 MET A O 1
ATOM 973 N N . THR A 1 124 ? -2.110 8.659 -6.053 1.00 88.94 124 THR A N 1
ATOM 974 C CA . THR A 1 124 ? -0.647 8.749 -6.091 1.00 88.94 124 THR A CA 1
ATOM 975 C C . THR A 1 124 ? -0.054 7.680 -7.012 1.00 88.94 124 THR A C 1
ATOM 977 O O . THR A 1 124 ? 0.753 7.992 -7.886 1.00 88.94 124 THR A O 1
ATOM 980 N N . MET A 1 125 ? -0.496 6.429 -6.878 1.00 86.88 125 MET A N 1
ATOM 981 C CA . MET A 1 125 ? 0.001 5.287 -7.650 1.00 86.88 125 MET A CA 1
ATOM 982 C C . MET A 1 125 ? -0.232 5.450 -9.147 1.00 86.88 125 MET A C 1
ATOM 984 O O . MET A 1 125 ? 0.656 5.160 -9.945 1.00 86.88 125 MET A O 1
ATOM 988 N N . ILE A 1 126 ? -1.386 5.981 -9.549 1.00 87.31 126 ILE A N 1
ATOM 989 C CA . ILE A 1 126 ? -1.700 6.169 -10.968 1.00 87.31 126 ILE A CA 1
ATOM 990 C C . ILE A 1 126 ? -0.675 7.072 -11.689 1.00 87.31 126 ILE A C 1
ATOM 992 O O . ILE A 1 126 ? -0.417 6.893 -12.881 1.00 87.31 126 ILE A O 1
ATOM 996 N N . ASN A 1 127 ? -0.064 8.012 -10.962 1.00 85.12 127 ASN A N 1
ATOM 997 C CA . ASN A 1 127 ? 0.876 8.998 -11.500 1.00 85.12 127 ASN A CA 1
ATOM 998 C C . ASN A 1 127 ? 2.357 8.561 -11.430 1.00 85.12 127 ASN A C 1
ATOM 1000 O O . ASN A 1 127 ? 3.229 9.226 -12.007 1.00 85.12 127 ASN A O 1
ATOM 1004 N N . ILE A 1 128 ? 2.653 7.457 -10.738 1.00 85.94 128 ILE A N 1
ATOM 1005 C CA . ILE A 1 128 ? 4.006 6.922 -10.517 1.00 85.94 128 ILE A CA 1
ATOM 1006 C C . ILE A 1 128 ? 4.267 5.714 -11.441 1.00 85.94 128 ILE A C 1
ATOM 1008 O O . ILE A 1 128 ? 3.357 5.163 -12.058 1.00 85.94 128 ILE A O 1
ATOM 1012 N N . TYR A 1 129 ? 5.540 5.332 -11.578 1.00 85.25 129 TYR A N 1
ATOM 1013 C CA . TYR A 1 129 ? 5.998 4.146 -12.306 1.00 85.25 129 TYR A CA 1
ATOM 1014 C C . TYR A 1 129 ? 5.365 2.838 -11.798 1.00 85.25 129 TYR A C 1
ATOM 1016 O O . TYR A 1 129 ? 5.280 2.590 -10.591 1.00 85.25 129 TYR A O 1
ATOM 1024 N N . GLY A 1 130 ? 4.990 1.964 -12.733 1.00 83.50 130 GLY A N 1
ATOM 1025 C CA . GLY A 1 130 ? 4.284 0.709 -12.485 1.00 83.50 130 GLY A CA 1
ATOM 1026 C C . GLY A 1 130 ? 5.022 -0.287 -11.591 1.00 83.50 130 GLY A C 1
ATOM 1027 O O . GLY A 1 130 ? 4.384 -0.987 -10.809 1.00 83.50 130 GLY A O 1
ATOM 1028 N N . ALA A 1 131 ? 6.355 -0.307 -11.631 1.00 85.19 131 ALA A N 1
ATOM 1029 C CA . ALA A 1 131 ? 7.192 -1.161 -10.789 1.00 85.19 131 ALA A CA 1
ATOM 1030 C C . ALA A 1 131 ? 6.958 -0.896 -9.296 1.00 85.19 131 ALA A C 1
ATOM 1032 O O . ALA A 1 131 ? 6.825 -1.828 -8.501 1.00 85.19 131 ALA A O 1
ATOM 1033 N N . ILE A 1 132 ? 6.851 0.382 -8.925 1.00 86.50 132 ILE A N 1
ATOM 1034 C CA . ILE A 1 132 ? 6.589 0.799 -7.545 1.00 86.50 132 ILE A CA 1
ATOM 1035 C C . ILE A 1 132 ? 5.180 0.354 -7.140 1.00 86.50 132 ILE A C 1
ATOM 1037 O O . ILE A 1 132 ? 4.996 -0.221 -6.068 1.00 86.50 132 ILE A O 1
ATOM 1041 N N . ASN A 1 133 ? 4.195 0.540 -8.021 1.00 86.44 133 ASN A N 1
ATOM 1042 C CA . ASN A 1 133 ? 2.818 0.112 -7.770 1.00 86.44 133 ASN A CA 1
ATOM 1043 C C . ASN A 1 133 ? 2.713 -1.405 -7.587 1.00 86.44 133 ASN A C 1
ATOM 1045 O O . ASN A 1 133 ? 2.031 -1.870 -6.675 1.00 86.44 133 ASN A O 1
ATOM 1049 N N . PHE A 1 134 ? 3.416 -2.177 -8.415 1.00 86.62 134 PHE A N 1
ATOM 1050 C CA . PHE A 1 134 ? 3.433 -3.632 -8.321 1.00 86.62 134 PHE A CA 1
ATOM 1051 C C . PHE A 1 134 ? 4.075 -4.116 -7.017 1.00 86.62 134 PHE A C 1
ATOM 1053 O O . PHE A 1 134 ? 3.547 -5.016 -6.366 1.00 86.62 134 PHE A O 1
ATOM 1060 N N . TYR A 1 135 ? 5.163 -3.479 -6.581 1.00 88.12 135 TYR A N 1
ATOM 1061 C CA . TYR A 1 135 ? 5.755 -3.769 -5.276 1.00 88.12 135 TYR A CA 1
ATOM 1062 C C . TYR A 1 135 ? 4.748 -3.556 -4.135 1.00 88.12 135 TYR A C 1
ATOM 1064 O O . TYR A 1 135 ? 4.551 -4.442 -3.299 1.00 88.12 135 TYR A O 1
ATOM 1072 N N . PHE A 1 136 ? 4.061 -2.410 -4.123 1.00 88.44 136 PHE A N 1
ATOM 1073 C CA . PHE A 1 136 ? 3.032 -2.138 -3.119 1.00 88.44 136 PHE A CA 1
ATOM 1074 C C . PHE A 1 136 ? 1.874 -3.135 -3.183 1.00 88.44 136 PHE A C 1
ATOM 1076 O O . PHE A 1 136 ? 1.380 -3.553 -2.137 1.00 88.44 136 PHE A O 1
ATOM 1083 N N . PHE A 1 137 ? 1.463 -3.544 -4.383 1.00 90.38 137 PHE A N 1
ATOM 1084 C CA . PHE A 1 137 ? 0.431 -4.558 -4.571 1.00 90.38 137 PHE A CA 1
ATOM 1085 C C . PHE A 1 137 ? 0.807 -5.882 -3.904 1.00 90.38 137 PHE A C 1
ATOM 1087 O O . PHE A 1 137 ? 0.040 -6.394 -3.088 1.00 90.38 137 PHE A O 1
ATOM 1094 N N . ILE A 1 138 ? 2.001 -6.408 -4.198 1.00 90.56 138 ILE A N 1
ATOM 1095 C CA . ILE A 1 138 ? 2.482 -7.663 -3.607 1.00 90.56 138 ILE A CA 1
ATOM 1096 C C . ILE A 1 138 ? 2.583 -7.539 -2.085 1.00 90.56 138 ILE A C 1
ATOM 1098 O O . ILE A 1 138 ? 2.150 -8.439 -1.367 1.00 90.56 138 ILE A O 1
ATOM 1102 N N . ASN A 1 139 ? 3.077 -6.409 -1.578 1.00 89.94 139 ASN A N 1
ATOM 1103 C CA . ASN A 1 139 ? 3.158 -6.173 -0.140 1.00 89.94 139 ASN A CA 1
ATOM 1104 C C . ASN A 1 139 ? 1.770 -6.151 0.532 1.00 89.94 139 ASN A C 1
ATOM 1106 O O . ASN A 1 139 ? 1.578 -6.774 1.574 1.00 89.94 139 ASN A O 1
ATOM 1110 N N . ASN A 1 140 ? 0.785 -5.478 -0.067 1.00 89.94 140 ASN A N 1
ATOM 1111 C CA . ASN A 1 140 ? -0.588 -5.458 0.449 1.00 89.94 140 ASN A CA 1
ATOM 1112 C C . ASN A 1 140 ? -1.244 -6.843 0.378 1.00 89.94 140 ASN A C 1
ATOM 1114 O O . ASN A 1 140 ? -1.955 -7.236 1.301 1.00 89.94 140 ASN A O 1
ATOM 1118 N N . LEU A 1 141 ? -0.974 -7.611 -0.679 1.00 90.31 141 LEU A N 1
ATOM 1119 C CA . LEU A 1 141 ? -1.465 -8.979 -0.810 1.00 90.31 141 LEU A CA 1
ATOM 1120 C C . LEU A 1 141 ? -0.898 -9.882 0.295 1.00 90.31 141 LEU A C 1
ATOM 1122 O O . LEU A 1 141 ? -1.651 -10.599 0.954 1.00 90.31 141 LEU A O 1
ATOM 1126 N N . LEU A 1 142 ? 0.412 -9.803 0.542 1.00 90.19 142 LEU A N 1
ATOM 1127 C CA . LEU A 1 142 ? 1.062 -10.533 1.631 1.00 90.19 142 LEU A CA 1
ATOM 1128 C C . LEU A 1 142 ? 0.504 -10.129 2.995 1.00 90.19 142 LEU A C 1
ATOM 1130 O O . LEU A 1 142 ? 0.236 -11.006 3.811 1.00 90.19 142 LEU A O 1
ATOM 1134 N N . GLN A 1 143 ? 0.268 -8.839 3.234 1.00 89.12 143 GLN A N 1
ATOM 1135 C CA . GLN A 1 143 ? -0.348 -8.368 4.476 1.00 89.12 143 GLN A CA 1
ATOM 1136 C C . GLN A 1 143 ? -1.745 -8.949 4.687 1.00 89.12 143 GLN A C 1
ATOM 1138 O O . GLN A 1 143 ? -2.043 -9.394 5.790 1.00 89.12 143 GLN A O 1
ATOM 1143 N N . VAL A 1 144 ? -2.592 -9.002 3.654 1.00 88.50 144 VAL A N 1
ATOM 1144 C CA . VAL A 1 144 ? -3.924 -9.622 3.764 1.00 88.50 144 VAL A CA 1
ATOM 1145 C C . VAL A 1 144 ? -3.811 -11.100 4.135 1.00 88.50 144 VAL A C 1
ATOM 1147 O O . VAL A 1 144 ? -4.543 -11.574 5.004 1.00 88.50 144 VAL A O 1
ATOM 1150 N N . ILE A 1 145 ? -2.878 -11.824 3.511 1.00 89.38 145 ILE A N 1
ATOM 1151 C CA . ILE A 1 145 ? -2.634 -13.241 3.812 1.00 89.38 145 ILE A CA 1
ATOM 1152 C C . ILE A 1 145 ? -2.147 -13.408 5.255 1.00 89.38 145 ILE A C 1
ATOM 1154 O O . ILE A 1 145 ? -2.686 -14.235 5.989 1.00 89.38 145 ILE A O 1
ATOM 1158 N N . GLN A 1 146 ? -1.163 -12.610 5.674 1.00 87.12 146 GLN A N 1
ATOM 1159 C CA . GLN A 1 146 ? -0.633 -12.631 7.037 1.00 87.12 146 GLN A CA 1
ATOM 1160 C C . GLN A 1 146 ? -1.718 -12.301 8.058 1.00 87.12 146 GLN A C 1
ATOM 1162 O O . GLN A 1 146 ? -1.855 -13.018 9.044 1.00 87.12 146 GLN A O 1
ATOM 1167 N N . GLN A 1 147 ? -2.516 -11.263 7.801 1.00 84.25 147 GLN A N 1
ATOM 1168 C CA . GLN A 1 147 ? -3.605 -10.837 8.670 1.00 84.25 147 GLN A CA 1
ATOM 1169 C C . GLN A 1 147 ? -4.660 -11.938 8.811 1.00 84.25 147 GLN A C 1
ATOM 1171 O O . GLN A 1 147 ? -5.113 -12.209 9.918 1.00 84.25 147 GLN A O 1
ATOM 1176 N N . LYS A 1 148 ? -4.990 -12.644 7.727 1.00 86.25 148 LYS A N 1
ATOM 1177 C CA . LYS A 1 148 ? -5.903 -13.788 7.793 1.00 86.25 148 LYS A CA 1
ATOM 1178 C C . LYS A 1 148 ? -5.313 -14.951 8.599 1.00 86.25 148 LYS A C 1
ATOM 1180 O O . LYS A 1 148 ? -5.966 -15.462 9.499 1.00 86.25 148 LYS A O 1
ATOM 1185 N N . TYR A 1 149 ? -4.067 -15.334 8.320 1.00 87.81 149 TYR A N 1
ATOM 1186 C CA . TYR A 1 149 ? -3.412 -16.444 9.017 1.00 87.81 149 TYR A CA 1
ATOM 1187 C C . TYR A 1 149 ? -3.220 -16.170 10.519 1.00 87.81 149 TYR A C 1
ATOM 1189 O O . TYR A 1 149 ? -3.405 -17.070 11.337 1.00 87.81 149 TYR A O 1
ATOM 1197 N N . ILE A 1 150 ? -2.873 -14.934 10.899 1.00 85.25 150 ILE A N 1
ATOM 1198 C CA . ILE A 1 150 ? -2.703 -14.556 12.309 1.00 85.25 150 ILE A CA 1
ATOM 1199 C C . ILE A 1 150 ? -4.044 -14.501 13.051 1.00 85.25 150 ILE A C 1
ATOM 1201 O O . ILE A 1 150 ? -4.108 -14.944 14.193 1.00 85.25 150 ILE A O 1
ATOM 1205 N N . LEU A 1 151 ? -5.119 -14.030 12.406 1.00 80.94 151 LEU A N 1
ATOM 1206 C CA .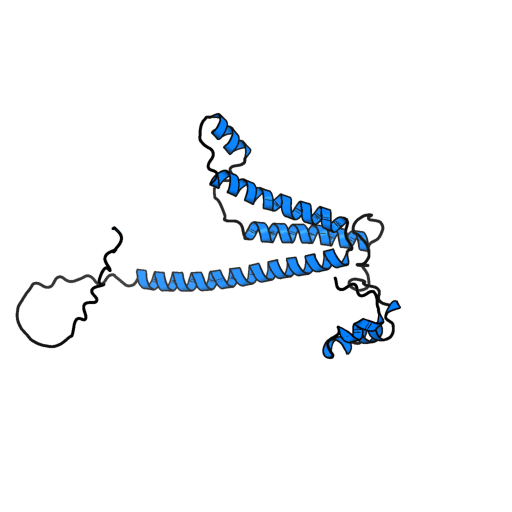 LEU A 1 151 ? -6.472 -14.030 12.976 1.00 80.94 151 LEU A CA 1
ATOM 1207 C C . LEU A 1 151 ? -6.966 -15.459 13.245 1.00 80.94 151 LEU A C 1
ATOM 1209 O O . LEU A 1 151 ? -7.380 -15.745 14.366 1.00 80.94 151 LEU A O 1
ATOM 1213 N N . ASP A 1 152 ? -6.825 -16.365 12.272 1.00 81.94 152 ASP A N 1
ATOM 1214 C CA . ASP A 1 152 ? -7.223 -17.774 12.419 1.00 81.94 152 ASP A CA 1
ATOM 1215 C C . ASP A 1 152 ? -6.442 -18.485 13.540 1.00 81.94 152 ASP A C 1
ATOM 1217 O O . ASP A 1 152 ? -6.961 -19.384 14.207 1.00 81.94 152 ASP A O 1
ATOM 1221 N N . LYS A 1 153 ? -5.172 -18.113 13.745 1.00 78.25 153 LYS A N 1
ATOM 1222 C CA . LYS A 1 153 ? -4.349 -18.650 14.834 1.00 78.25 153 LYS A CA 1
ATOM 1223 C C . LYS A 1 153 ? -4.801 -18.113 16.195 1.00 78.25 153 LYS A C 1
ATOM 1225 O O . LYS A 1 153 ? -4.981 -18.900 17.120 1.00 78.25 153 LYS A O 1
ATOM 1230 N N . ASN A 1 154 ? -5.020 -16.804 16.296 1.00 75.88 154 ASN A N 1
ATOM 1231 C CA . ASN A 1 154 ? -5.444 -16.159 17.538 1.00 75.88 154 ASN A CA 1
ATOM 1232 C C . ASN A 1 154 ? -6.837 -16.633 17.986 1.00 75.88 154 ASN A C 1
ATOM 1234 O O . ASN A 1 154 ? -7.038 -16.859 19.173 1.00 75.88 154 ASN A O 1
ATOM 1238 N N . GLU A 1 155 ? -7.780 -16.842 17.059 1.00 74.44 155 GLU A N 1
ATOM 1239 C CA . GLU A 1 155 ? -9.121 -17.354 17.385 1.00 74.44 155 GLU A CA 1
ATOM 1240 C C . GLU A 1 155 ? -9.061 -18.767 17.983 1.00 74.44 155 GLU A C 1
ATOM 1242 O O . GLU A 1 155 ? -9.759 -19.067 18.953 1.00 74.44 155 GLU A O 1
ATOM 1247 N N . LYS A 1 156 ? -8.186 -19.633 17.454 1.00 72.25 156 LYS A N 1
ATOM 1248 C CA . LYS A 1 156 ? -7.970 -20.977 18.007 1.00 72.25 156 LYS A CA 1
ATOM 1249 C C . LYS A 1 156 ? -7.403 -20.913 19.421 1.00 72.25 156 LYS A C 1
ATOM 1251 O O . LYS A 1 156 ? -7.978 -21.533 20.311 1.00 72.25 156 LYS A O 1
ATOM 1256 N N . GLU A 1 157 ? -6.352 -20.124 19.637 1.00 67.94 157 GLU A N 1
ATOM 1257 C CA . GLU A 1 157 ? -5.744 -19.942 20.963 1.00 67.94 157 GLU A CA 1
ATOM 1258 C C . GLU A 1 157 ? -6.749 -19.354 21.972 1.00 67.94 157 GLU A C 1
ATOM 1260 O O . GLU A 1 157 ? -6.877 -19.845 23.093 1.00 67.94 157 GLU A O 1
ATOM 1265 N N . GLU A 1 158 ? -7.539 -18.355 21.571 1.00 69.12 158 GLU A N 1
ATOM 1266 C CA . GLU A 1 158 ? -8.573 -17.768 22.427 1.00 69.12 158 GLU A CA 1
ATOM 1267 C C . GLU A 1 158 ? -9.701 -18.765 22.735 1.00 69.12 158 GLU A C 1
ATOM 1269 O O . GLU A 1 158 ? -10.182 -18.825 23.872 1.00 69.12 158 GLU A O 1
ATOM 1274 N N . SER A 1 159 ? -10.101 -19.588 21.759 1.00 68.56 159 SER A N 1
ATOM 1275 C CA . SER A 1 159 ? -11.104 -20.642 21.945 1.00 68.56 159 SER A CA 1
ATOM 1276 C C . SER A 1 159 ? -10.628 -21.737 22.904 1.00 68.56 159 SER A C 1
ATOM 1278 O O . SER A 1 159 ? -11.409 -22.219 23.724 1.00 68.56 159 SER A O 1
ATOM 1280 N N . GLU A 1 160 ? -9.346 -22.100 22.865 1.00 68.50 160 GLU A N 1
ATOM 1281 C CA . GLU A 1 160 ? -8.746 -23.070 23.783 1.00 68.50 160 GLU A CA 1
ATOM 1282 C C . GLU A 1 160 ? -8.712 -22.513 25.207 1.00 68.50 160 GLU A C 1
ATOM 1284 O O . GLU A 1 160 ? -9.223 -23.158 26.122 1.00 68.50 160 GLU A O 1
ATOM 1289 N N . VAL A 1 161 ? -8.265 -21.268 25.396 1.00 67.88 161 VAL A N 1
ATOM 1290 C CA . VAL A 1 161 ? -8.261 -20.609 26.715 1.00 67.88 161 VAL A CA 1
ATOM 1291 C C . VAL A 1 161 ? -9.685 -20.391 27.249 1.00 67.88 161 VAL A C 1
ATOM 1293 O O . VAL A 1 161 ? -9.951 -20.553 28.449 1.00 67.88 161 VAL A O 1
ATOM 1296 N N . THR A 1 162 ? -10.653 -20.052 26.391 1.00 68.88 162 THR A N 1
ATOM 1297 C CA . THR A 1 162 ? -12.062 -19.942 26.810 1.00 68.88 162 THR A CA 1
ATOM 1298 C C . THR A 1 162 ? -12.695 -21.296 27.113 1.00 68.88 162 THR A C 1
ATOM 1300 O O . THR A 1 162 ? -13.516 -21.380 28.027 1.00 68.88 162 THR A O 1
ATOM 1303 N N . ASN A 1 163 ? -12.321 -22.366 26.415 1.00 60.62 163 ASN A N 1
ATOM 1304 C CA . ASN A 1 163 ? -12.785 -23.714 26.732 1.00 60.62 163 ASN A CA 1
ATOM 1305 C C . ASN A 1 163 ? -12.152 -24.228 28.031 1.00 60.62 163 ASN A C 1
ATOM 1307 O O . ASN A 1 163 ? -12.887 -24.692 28.903 1.00 60.62 163 ASN A O 1
ATOM 1311 N N . GLU A 1 164 ? -10.847 -24.048 28.243 1.00 60.28 164 GLU A N 1
ATOM 1312 C CA . GLU A 1 164 ? -10.183 -24.354 29.519 1.00 60.28 164 GLU A CA 1
ATOM 1313 C C . GLU A 1 164 ? -10.810 -23.576 30.684 1.00 60.28 164 GLU A C 1
ATOM 1315 O O . GLU A 1 164 ? -11.149 -24.151 31.722 1.00 60.28 164 GLU A O 1
ATOM 1320 N N . SER A 1 165 ? -11.080 -22.281 30.507 1.00 57.50 165 SER A N 1
ATOM 1321 C CA . SER A 1 165 ? -11.758 -21.484 31.537 1.00 57.50 165 SER A CA 1
ATOM 1322 C C . SER A 1 165 ? -13.238 -21.847 31.725 1.00 57.50 165 SER A C 1
ATOM 1324 O O . SER A 1 165 ? -13.744 -21.749 32.845 1.00 57.50 165 SER A O 1
ATOM 1326 N N . LYS A 1 166 ? -13.946 -22.341 30.700 1.00 55.88 166 LYS A N 1
ATOM 1327 C CA . LYS A 1 166 ? -15.284 -22.948 30.857 1.00 55.88 166 LYS A CA 1
ATOM 1328 C C . LYS A 1 166 ? -15.220 -24.281 31.609 1.00 55.88 166 LYS A C 1
ATOM 1330 O O . LYS A 1 166 ? -16.098 -24.538 32.431 1.00 55.88 166 LYS A O 1
ATOM 1335 N N . HIS A 1 167 ? -14.185 -25.097 31.410 1.00 52.06 167 HIS A N 1
ATOM 1336 C CA . HIS A 1 167 ? -13.956 -26.310 32.203 1.00 52.06 167 HIS A CA 1
ATOM 1337 C C . HIS A 1 167 ? -13.654 -25.988 33.677 1.00 52.06 167 HIS A C 1
ATOM 1339 O O . HIS A 1 167 ? -14.143 -26.694 34.559 1.00 52.06 167 HIS A O 1
ATOM 1345 N N . LEU A 1 168 ? -12.965 -24.875 33.957 1.00 54.72 168 LEU A N 1
ATOM 1346 C CA . LEU A 1 168 ? -12.755 -24.365 35.320 1.00 54.72 168 LEU A CA 1
ATOM 1347 C C . LEU A 1 168 ? -14.039 -23.790 35.952 1.00 54.72 168 LEU A C 1
ATOM 1349 O O . LEU A 1 168 ? -14.242 -23.949 37.152 1.00 54.72 168 LEU A O 1
ATOM 1353 N N . LYS A 1 169 ? -14.935 -23.176 35.165 1.00 51.91 169 LYS A N 1
ATOM 1354 C CA . LYS A 1 169 ? -16.247 -22.675 35.636 1.00 51.91 169 LYS A CA 1
ATOM 1355 C C . LYS A 1 169 ? -17.290 -23.782 35.846 1.00 51.91 169 LYS A C 1
ATOM 1357 O O . LYS A 1 169 ? -18.190 -23.619 36.663 1.00 51.91 169 LYS A O 1
ATOM 1362 N N . ASN A 1 170 ? -17.165 -24.903 35.133 1.00 50.50 170 ASN A N 1
ATOM 1363 C CA . ASN A 1 170 ? -18.034 -26.079 35.273 1.00 50.50 170 ASN A CA 1
ATOM 1364 C C . ASN A 1 170 ? -17.526 -27.092 36.314 1.00 50.50 170 ASN A C 1
ATOM 1366 O O . ASN A 1 170 ? -18.223 -28.064 36.624 1.00 50.50 170 ASN A O 1
ATOM 1370 N N . ALA A 1 171 ? -16.332 -26.881 36.878 1.00 49.06 171 ALA A N 1
ATOM 1371 C CA . ALA A 1 171 ? -15.895 -27.594 38.066 1.00 49.06 171 ALA A CA 1
ATOM 1372 C C . ALA A 1 171 ? -16.784 -27.149 39.236 1.00 49.06 171 ALA A C 1
ATOM 1374 O O . ALA A 1 171 ? -16.632 -26.053 39.767 1.00 49.06 171 ALA A O 1
ATOM 1375 N N . LYS A 1 172 ? -17.766 -27.998 39.572 1.00 46.22 172 LYS A N 1
ATOM 1376 C CA . LYS A 1 172 ? -18.742 -27.807 40.654 1.00 46.22 172 LYS A CA 1
ATOM 1377 C C . LYS A 1 172 ? -18.086 -27.129 41.855 1.00 46.22 172 LYS A C 1
ATOM 1379 O O . LYS A 1 172 ? -17.163 -27.694 42.440 1.00 46.22 172 LYS A O 1
ATOM 1384 N N . GLU A 1 173 ? -18.601 -25.958 42.228 1.00 48.06 173 GLU A N 1
ATOM 1385 C CA . GLU A 1 173 ? -18.263 -25.295 43.483 1.00 48.06 173 GLU A CA 1
ATOM 1386 C C . GLU A 1 173 ? -18.298 -26.335 44.607 1.00 48.06 173 GLU A C 1
ATOM 1388 O O . GLU A 1 173 ? -19.322 -26.982 44.857 1.00 48.06 173 GLU A O 1
ATOM 1393 N N . ALA A 1 174 ? -17.150 -26.553 45.249 1.00 50.25 174 ALA A N 1
ATOM 1394 C CA . ALA A 1 174 ? -17.064 -27.439 46.391 1.00 50.25 174 ALA A CA 1
ATOM 1395 C C . ALA A 1 174 ? -17.967 -26.862 47.486 1.00 50.25 174 ALA A C 1
ATOM 1397 O O . ALA A 1 174 ? -17.630 -25.879 48.144 1.00 50.25 174 ALA A O 1
ATOM 1398 N N . LYS A 1 175 ? -19.147 -27.465 47.656 1.00 41.50 175 LYS A N 1
ATOM 1399 C CA . LYS A 1 175 ? -20.086 -27.140 48.726 1.00 41.50 175 LYS A CA 1
ATOM 1400 C C . LYS A 1 175 ? -19.334 -27.292 50.045 1.00 41.50 175 LYS A C 1
ATOM 1402 O O . LYS A 1 175 ? -19.048 -28.410 50.472 1.00 41.50 175 LYS A O 1
ATOM 1407 N N . ILE A 1 176 ? -18.989 -26.172 50.677 1.00 44.97 176 ILE A N 1
ATOM 1408 C CA . ILE A 1 176 ? -18.374 -26.163 52.003 1.00 44.97 176 ILE A CA 1
ATOM 1409 C C . ILE A 1 176 ? -19.426 -26.720 52.963 1.00 44.97 176 ILE A C 1
ATOM 1411 O O . ILE A 1 176 ? -20.335 -26.016 53.405 1.00 44.97 176 ILE A O 1
ATOM 1415 N N . ILE A 1 177 ? -19.336 -28.016 53.261 1.00 39.78 177 ILE A N 1
ATOM 1416 C CA . ILE A 1 177 ? -20.091 -28.631 54.345 1.00 39.78 177 ILE A CA 1
ATOM 1417 C C . ILE A 1 177 ? -19.532 -28.008 55.625 1.00 39.78 177 ILE A C 1
ATOM 1419 O O . ILE A 1 177 ? -18.457 -28.390 56.089 1.00 39.78 177 ILE A O 1
ATOM 1423 N N . LYS A 1 178 ? -20.246 -27.028 56.192 1.00 41.28 178 LYS A N 1
ATOM 1424 C CA . LYS A 1 178 ? -20.026 -26.585 57.572 1.00 41.28 178 LYS A CA 1
ATOM 1425 C C . LYS A 1 178 ? -20.296 -27.786 58.484 1.00 41.28 178 LYS A C 1
ATOM 1427 O O . LYS A 1 178 ? -21.439 -28.040 58.852 1.00 41.28 178 LYS A O 1
ATOM 1432 N N . LYS A 1 179 ? -19.260 -28.562 58.805 1.00 35.25 179 LYS A N 1
ATOM 1433 C CA . LYS A 1 179 ? -19.319 -29.545 59.891 1.00 35.25 179 LYS A CA 1
ATOM 1434 C C . LYS A 1 179 ? -19.217 -28.797 61.227 1.00 35.25 179 LYS A C 1
ATOM 1436 O O . LYS A 1 179 ? -18.396 -27.883 61.331 1.00 35.25 179 LYS A O 1
ATOM 1441 N N . PRO A 1 180 ? -20.056 -29.137 62.220 1.00 33.12 180 PRO A N 1
ATOM 1442 C CA . PRO A 1 180 ? -20.069 -28.464 63.507 1.00 33.12 180 PRO A CA 1
ATOM 1443 C C . PRO A 1 180 ? -18.754 -28.694 64.252 1.00 33.12 180 PRO A C 1
ATOM 1445 O O . PRO A 1 180 ? -18.127 -29.749 64.158 1.00 33.12 180 PRO A O 1
ATOM 1448 N N . VAL A 1 181 ? -18.365 -27.660 64.989 1.00 38.84 181 VAL A N 1
ATOM 1449 C CA . VAL A 1 181 ? -17.221 -27.613 65.897 1.00 38.84 181 VAL A CA 1
ATOM 1450 C C . VAL A 1 181 ? -17.263 -28.807 66.854 1.00 38.84 181 VAL A C 1
ATOM 1452 O O . VAL A 1 181 ? -18.207 -28.945 67.626 1.00 38.84 181 VAL A O 1
ATOM 1455 N N . SER A 1 182 ? -16.220 -29.638 66.851 1.00 30.05 182 SER A N 1
ATOM 1456 C CA . SER A 1 182 ? -15.875 -30.462 68.009 1.00 30.05 182 SER A CA 1
ATOM 1457 C C . SER A 1 182 ? -14.371 -30.713 68.074 1.00 30.05 182 SER A C 1
ATOM 1459 O O . SER A 1 182 ? -13.674 -30.827 67.069 1.00 30.05 182 SER A O 1
ATOM 1461 N N . SER A 1 183 ? -13.898 -30.704 69.311 1.00 33.00 183 SER A N 1
ATOM 1462 C CA . SER A 1 183 ? -12.526 -30.615 69.787 1.00 33.00 183 SER A CA 1
ATOM 1463 C C . SER A 1 183 ? -11.619 -31.815 69.474 1.00 33.00 183 SER A C 1
ATOM 1465 O O . SER A 1 183 ? -12.101 -32.932 69.316 1.00 33.00 183 SER A O 1
ATOM 1467 N N . LYS A 1 184 ? -10.310 -31.554 69.640 1.00 29.61 184 LYS A N 1
ATOM 1468 C CA . LYS A 1 184 ? -9.156 -32.460 69.853 1.00 29.61 184 LYS A CA 1
ATOM 1469 C C . LYS A 1 184 ? -8.422 -32.989 68.614 1.00 29.61 184 LYS A C 1
ATOM 1471 O O . LYS A 1 184 ? -8.939 -33.795 67.860 1.00 29.61 184 LYS A O 1
ATOM 1476 N N . GLY A 1 185 ? -7.118 -32.682 68.580 1.00 28.92 185 GLY A N 1
ATOM 1477 C CA . GLY A 1 185 ? -6.100 -33.630 68.109 1.00 28.92 185 GLY A CA 1
ATOM 1478 C C . GLY A 1 185 ? -5.120 -33.113 67.056 1.00 28.92 185 GLY A C 1
ATOM 1479 O O . GLY A 1 185 ? -5.351 -33.288 65.876 1.00 28.92 185 GLY A O 1
ATOM 1480 N N . LYS A 1 186 ? -4.012 -32.526 67.528 1.00 34.25 186 LYS A N 1
ATOM 1481 C CA . LYS A 1 186 ? -2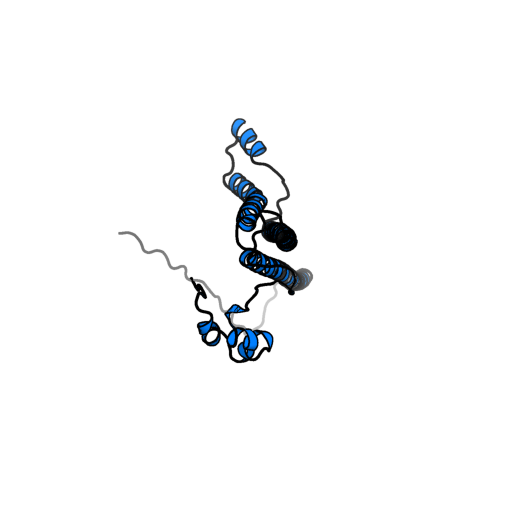.623 -32.589 67.018 1.00 34.25 186 LYS A CA 1
ATOM 1482 C C . LYS A 1 186 ? -2.347 -32.725 65.498 1.00 34.25 186 LYS A C 1
ATOM 1484 O O . LYS A 1 186 ? -2.656 -33.735 64.886 1.00 34.25 186 LYS A O 1
ATOM 1489 N N . SER A 1 187 ? -1.462 -31.824 65.047 1.00 32.09 187 SER A N 1
ATOM 1490 C CA . SER A 1 187 ? -0.263 -32.073 64.214 1.00 32.09 187 SER A CA 1
ATOM 1491 C C . SER A 1 187 ? -0.233 -31.395 62.837 1.00 32.09 187 SER A C 1
ATOM 1493 O O . SER A 1 187 ? -0.846 -31.844 61.880 1.00 32.09 187 SER A O 1
ATOM 1495 N N . GLY A 1 188 ? 0.581 -30.335 62.761 1.00 46.03 188 GLY A N 1
ATOM 1496 C CA . GLY A 1 188 ? 1.549 -30.132 61.682 1.00 46.03 188 GLY A CA 1
ATOM 1497 C C . GLY A 1 188 ? 1.042 -29.735 60.300 1.00 46.03 188 GLY A C 1
ATOM 1498 O O . GLY A 1 188 ? 1.071 -30.554 59.394 1.00 46.03 188 GLY A O 1
ATOM 1499 N N . THR A 1 189 ? 0.766 -28.447 60.064 1.00 43.75 189 THR A N 1
ATOM 1500 C CA . THR A 1 189 ? 1.087 -27.816 58.766 1.00 43.75 189 THR A CA 1
ATOM 1501 C C . THR A 1 189 ? 1.310 -26.310 58.956 1.00 43.75 189 THR A C 1
ATOM 1503 O O . THR A 1 189 ? 0.484 -25.606 59.533 1.00 43.75 189 THR A O 1
ATOM 1506 N N . LYS A 1 190 ? 2.477 -25.822 58.525 1.00 45.94 190 LYS A N 1
ATOM 1507 C CA . LYS A 1 190 ? 2.982 -24.454 58.710 1.00 45.94 190 LYS A CA 1
ATOM 1508 C C . LYS A 1 190 ? 2.250 -23.485 57.770 1.00 45.94 190 LYS A C 1
ATOM 1510 O O . LYS A 1 190 ? 2.479 -23.515 56.568 1.00 45.94 190 LYS A O 1
ATOM 1515 N N . ILE A 1 191 ? 1.396 -22.616 58.310 1.00 55.28 191 ILE A N 1
ATOM 1516 C CA . ILE A 1 191 ? 0.743 -21.543 57.543 1.00 55.28 191 ILE A CA 1
ATOM 1517 C C . ILE A 1 191 ? 1.728 -20.372 57.419 1.00 55.28 191 ILE A C 1
ATOM 1519 O O . ILE A 1 191 ? 1.954 -19.638 58.382 1.00 55.28 191 ILE A O 1
ATOM 1523 N N . THR A 1 192 ? 2.335 -20.181 56.248 1.00 54.22 192 THR A N 1
ATOM 1524 C CA . THR A 1 192 ? 3.093 -18.959 55.934 1.00 54.22 192 THR A CA 1
ATOM 1525 C C . THR A 1 192 ? 2.129 -17.834 55.576 1.00 54.22 192 THR A C 1
ATOM 1527 O O . THR A 1 192 ? 1.574 -17.795 54.481 1.00 54.22 192 THR A O 1
ATOM 1530 N N . ARG A 1 193 ? 1.926 -16.910 56.519 1.00 59.78 193 ARG A N 1
ATOM 1531 C CA . ARG A 1 193 ? 1.204 -15.652 56.307 1.00 59.78 193 ARG A CA 1
ATOM 1532 C C . ARG A 1 193 ? 2.123 -14.669 55.581 1.00 59.78 193 ARG A C 1
ATOM 1534 O O . ARG A 1 193 ? 3.097 -14.201 56.165 1.00 59.78 193 ARG A O 1
ATOM 1541 N N . ILE A 1 194 ? 1.808 -14.344 54.332 1.00 57.03 194 ILE A N 1
ATOM 1542 C CA . ILE A 1 194 ? 2.451 -13.237 53.621 1.00 57.03 194 ILE A CA 1
ATOM 1543 C C . ILE A 1 194 ? 1.670 -11.972 53.985 1.00 57.03 194 ILE A C 1
ATOM 1545 O O . ILE A 1 194 ? 0.549 -11.768 53.528 1.00 57.03 194 ILE A O 1
ATOM 1549 N N . THR A 1 195 ? 2.239 -11.153 54.868 1.00 49.34 195 THR A N 1
ATOM 1550 C CA . THR A 1 195 ? 1.735 -9.809 55.175 1.00 49.34 195 THR A CA 1
ATOM 1551 C C . THR A 1 195 ? 2.595 -8.819 54.395 1.00 49.34 195 THR A C 1
ATOM 1553 O O . THR A 1 195 ? 3.783 -8.688 54.686 1.00 49.34 195 THR A O 1
ATOM 1556 N N . ALA A 1 196 ? 2.024 -8.144 53.396 1.00 58.16 196 ALA A N 1
ATOM 1557 C CA . ALA A 1 196 ? 2.713 -7.069 52.690 1.00 58.16 196 ALA A CA 1
ATOM 1558 C C . ALA A 1 196 ? 2.888 -5.870 53.637 1.00 58.16 196 ALA A C 1
ATOM 1560 O O . ALA A 1 196 ? 1.923 -5.390 54.233 1.00 58.16 196 ALA A O 1
ATOM 1561 N N . LYS A 1 197 ? 4.134 -5.422 53.814 1.00 48.16 197 LYS A N 1
ATOM 1562 C CA . LYS A 1 197 ? 4.479 -4.237 54.601 1.00 48.16 197 LYS A CA 1
ATOM 1563 C C . LYS A 1 197 ? 4.296 -3.018 53.697 1.00 48.16 197 LYS A C 1
ATOM 1565 O O . LYS A 1 197 ? 5.016 -2.864 52.718 1.00 48.16 197 LYS A O 1
ATOM 1570 N N . GLU A 1 198 ? 3.295 -2.203 54.001 1.00 48.84 198 GLU A N 1
ATOM 1571 C CA . GLU A 1 198 ? 2.998 -0.959 53.293 1.00 48.84 198 GLU A CA 1
ATOM 1572 C C . GLU A 1 198 ? 4.071 0.084 53.655 1.00 48.84 198 GLU A C 1
ATOM 1574 O O . GLU A 1 198 ? 4.183 0.498 54.813 1.00 48.84 198 GLU A O 1
ATOM 1579 N N . ASP A 1 199 ? 4.919 0.453 52.691 1.00 47.53 199 ASP A N 1
ATOM 1580 C CA . ASP A 1 199 ? 6.000 1.415 52.905 1.00 47.53 199 ASP A CA 1
ATOM 1581 C C . ASP A 1 199 ? 5.422 2.839 52.893 1.00 47.53 199 ASP A C 1
ATOM 1583 O O . ASP A 1 199 ? 4.986 3.383 51.873 1.00 47.53 199 ASP A O 1
ATOM 1587 N N . LYS A 1 200 ? 5.323 3.424 54.086 1.00 52.25 200 LYS A N 1
ATOM 1588 C CA . LYS A 1 200 ? 4.653 4.701 54.326 1.00 52.25 200 LYS A CA 1
ATOM 1589 C C . LYS A 1 200 ? 5.540 5.853 53.844 1.00 52.25 200 LYS A C 1
ATOM 1591 O O . LYS A 1 200 ? 6.584 6.133 54.427 1.00 52.25 200 LYS A O 1
ATOM 1596 N N . ARG A 1 201 ? 5.056 6.545 52.805 1.00 46.59 201 ARG A N 1
ATOM 1597 C CA . ARG A 1 201 ? 5.483 7.864 52.295 1.00 46.59 201 ARG A CA 1
ATOM 1598 C C . ARG A 1 201 ? 6.206 8.728 53.343 1.00 46.59 201 ARG A C 1
ATOM 1600 O O . ARG A 1 201 ? 5.595 9.174 54.315 1.00 46.59 201 ARG A O 1
ATOM 1607 N N . ARG A 1 202 ? 7.470 9.066 53.073 1.00 44.34 202 ARG A N 1
ATOM 1608 C CA . ARG A 1 202 ? 8.194 10.182 53.700 1.00 44.34 202 ARG A CA 1
ATOM 1609 C C . ARG A 1 202 ? 8.308 11.315 52.686 1.00 44.34 202 ARG A C 1
ATOM 1611 O O . ARG A 1 202 ? 8.974 11.173 51.670 1.00 44.34 202 ARG A O 1
ATOM 1618 N N . GLY A 1 203 ? 7.647 12.431 52.970 1.00 42.50 203 GLY A N 1
ATOM 1619 C CA . GLY A 1 203 ? 7.740 13.637 52.157 1.00 42.50 203 GLY A CA 1
ATOM 1620 C C . GLY A 1 203 ? 6.967 14.788 52.779 1.00 42.50 203 GLY A C 1
ATOM 1621 O O . GLY A 1 203 ? 5.820 15.013 52.409 1.00 42.50 203 GLY A O 1
ATOM 1622 N N . LYS A 1 204 ? 7.588 15.465 53.754 1.00 41.72 204 LYS A N 1
ATOM 1623 C CA . LYS A 1 204 ? 7.489 16.918 53.989 1.00 41.72 204 LYS A CA 1
ATOM 1624 C C . LYS A 1 204 ? 8.319 17.310 55.213 1.00 41.72 204 LYS A C 1
ATOM 1626 O O . LYS A 1 204 ? 7.925 17.012 56.340 1.00 41.72 204 LYS A O 1
ATOM 1631 N N . LYS A 1 205 ? 9.432 17.992 54.968 1.00 38.03 205 LYS A N 1
ATOM 1632 C CA . LYS A 1 205 ? 9.768 19.314 55.507 1.00 38.03 205 LYS A CA 1
ATOM 1633 C C . LYS A 1 205 ? 10.939 19.864 54.709 1.00 38.03 205 LYS A C 1
ATOM 1635 O O . LYS A 1 205 ? 11.840 19.054 54.409 1.00 38.03 205 LYS A O 1
#

Foldseek 3Di:
DPPPPDLQCLVVVDDPVRCPDPVNVVCNVPVVPDQCADVNQAGQQDALPPVDDPNNVVLLVLLVLLLVLQLVLLVVPADDDPDPDAPVNLVVVVVVVDDRDPVVVVNRVSVVCSNVVSVVSSVVRRGDGSNVSVVSSVVSVVVSVVVVVVVVVVVVVVVVVVVVVVVVVPPPDPPPPPDDDDDDDDDDDDDDDDDDDDDDDDDDD

pLDDT: mean 71.26, std 16.81, range [28.92, 93.06]

Sequence (205 aa):
NVTVNKSHEISNFTYSIVGNLSRVSEIIQNPDDFKPHLFGIVDLTSKAIPVQDISSVVLMLIAIASALLMWYTTKQQQPKQEKSRGLRDVMQEASEGKEPDQAEISQIVSRQMNFIMPLMIFMTMINIYGAINFYFFINNLLQVIQQKYILDKNEKEESEVTNESKHLKNAKEAKIIKKPVSSKGKSGTKITRITAKEDKRRGKK

Radius of gyration: 32.02 Å; chains: 1; bounding box: 57×56×94 Å

Secondary structure (DSSP, 8-state):
------GGGHHHHS-HHHHTSHHHHHHHH-GGG---EETTTEETTSBSSS--SHHHHHHHHHHHHHHHHHHHHHHHHS---S----HHHHHHHHHTTPPPPHHHHHHHHHHHHHHHHHHHHHHHHHHSBHHHHHHHHHHHHHHHHHHHHHHHHHHHHHHHHHHHHHHHHSS-------PPP------------------------